Protein AF-A0A183D4T7-F1 (afdb_monomer_lite)

pLDDT: mean 76.82, std 24.03, range [26.62, 98.69]

Structure (mmCIF, N/CA/C/O backbone):
data_AF-A0A183D4T7-F1
#
_entry.id   AF-A0A183D4T7-F1
#
loop_
_atom_site.group_PDB
_atom_site.id
_atom_site.type_symbol
_atom_site.label_atom_id
_atom_site.label_alt_id
_atom_site.label_comp_id
_atom_site.label_asym_id
_atom_site.label_entity_id
_atom_site.label_seq_id
_atom_site.pdbx_PDB_ins_code
_atom_site.Cartn_x
_atom_site.Cartn_y
_atom_site.Cartn_z
_atom_site.occupancy
_atom_site.B_iso_or_equiv
_atom_site.auth_seq_id
_atom_site.auth_comp_id
_atom_site.auth_asym_id
_atom_site.auth_atom_id
_atom_site.pdbx_PDB_model_num
ATOM 1 N N . MET A 1 1 ? 12.154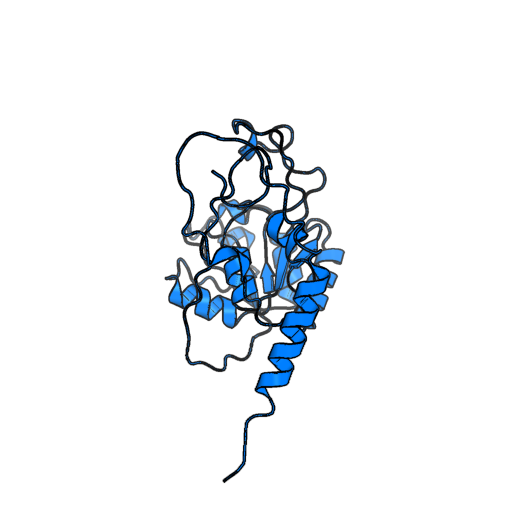 -21.450 -10.807 1.00 71.00 1 MET A N 1
ATOM 2 C CA . MET A 1 1 ? 10.955 -21.477 -9.944 1.00 71.00 1 MET A CA 1
ATOM 3 C C . MET A 1 1 ? 10.674 -20.063 -9.453 1.00 71.00 1 MET A C 1
ATOM 5 O O . MET A 1 1 ? 11.634 -19.389 -9.095 1.00 71.00 1 MET A O 1
ATOM 9 N N . THR A 1 2 ? 9.424 -19.590 -9.484 1.00 77.44 2 THR A N 1
ATOM 10 C CA . THR A 1 2 ? 9.046 -18.204 -9.117 1.00 77.44 2 THR A CA 1
ATOM 11 C C . THR A 1 2 ? 8.110 -18.144 -7.908 1.00 77.44 2 THR A C 1
ATOM 13 O O . THR A 1 2 ? 7.360 -19.083 -7.638 1.00 77.44 2 THR A O 1
ATOM 16 N N . MET A 1 3 ? 8.146 -17.016 -7.187 1.00 77.75 3 MET A N 1
ATOM 17 C CA . MET A 1 3 ? 7.302 -16.756 -6.011 1.00 77.75 3 MET A CA 1
ATOM 18 C C . MET A 1 3 ? 5.850 -16.419 -6.374 1.00 77.75 3 MET A C 1
ATOM 20 O O . MET A 1 3 ? 4.948 -16.739 -5.610 1.00 77.75 3 MET A O 1
ATOM 24 N N . PHE A 1 4 ? 5.628 -15.798 -7.534 1.00 78.31 4 PHE A N 1
ATOM 25 C CA . PHE A 1 4 ? 4.313 -15.492 -8.100 1.00 78.31 4 PHE A CA 1
ATOM 26 C C . PHE A 1 4 ? 4.230 -16.029 -9.539 1.00 78.31 4 PHE A C 1
ATOM 28 O O . PHE A 1 4 ? 5.274 -16.175 -10.193 1.00 78.31 4 PHE A O 1
ATOM 35 N N . PRO A 1 5 ? 3.024 -16.326 -10.058 1.00 80.00 5 PRO A N 1
ATOM 36 C CA . PRO A 1 5 ? 2.839 -16.812 -11.423 1.00 80.00 5 PRO A CA 1
ATOM 37 C C . PRO A 1 5 ? 2.886 -15.635 -12.412 1.00 80.00 5 PRO A C 1
ATOM 39 O O . PRO A 1 5 ? 1.879 -15.253 -12.996 1.00 80.00 5 PRO A O 1
ATOM 42 N N . HIS A 1 6 ? 4.051 -14.994 -12.530 1.00 77.06 6 HIS A N 1
ATOM 43 C CA . HIS A 1 6 ? 4.249 -13.774 -13.328 1.00 77.06 6 HIS A CA 1
ATOM 44 C C . HIS A 1 6 ? 5.102 -13.985 -14.591 1.00 77.06 6 HIS A C 1
ATOM 46 O O . HIS A 1 6 ? 5.376 -13.021 -15.303 1.00 77.06 6 HIS A O 1
ATOM 52 N N . THR A 1 7 ? 5.592 -15.204 -14.830 1.00 73.00 7 THR A N 1
ATOM 53 C CA . THR A 1 7 ? 6.413 -15.551 -15.997 1.00 73.00 7 THR A CA 1
ATOM 54 C C . THR A 1 7 ? 6.068 -16.966 -16.444 1.00 73.00 7 THR A C 1
ATOM 56 O O . THR A 1 7 ? 6.311 -17.904 -15.687 1.00 73.00 7 THR A O 1
ATOM 59 N N . ASP A 1 8 ? 5.562 -17.121 -17.665 1.00 74.38 8 ASP A N 1
ATOM 60 C CA . ASP A 1 8 ? 5.143 -18.425 -18.200 1.00 74.38 8 ASP A CA 1
ATOM 61 C C . ASP A 1 8 ? 6.333 -19.369 -18.455 1.00 74.38 8 ASP A C 1
ATOM 63 O O . ASP A 1 8 ? 6.211 -20.584 -18.318 1.00 74.38 8 ASP A O 1
ATOM 67 N N . ASP A 1 9 ? 7.520 -18.811 -18.721 1.00 73.44 9 ASP A N 1
ATOM 68 C CA . ASP A 1 9 ? 8.773 -19.561 -18.919 1.00 73.44 9 ASP A CA 1
ATOM 69 C C . ASP A 1 9 ? 9.312 -20.214 -17.630 1.00 73.44 9 ASP A C 1
ATOM 71 O O . ASP A 1 9 ? 10.335 -20.907 -17.636 1.00 73.44 9 ASP A O 1
ATOM 75 N N . ASN A 1 10 ? 8.683 -19.962 -16.479 1.00 76.62 10 ASN A N 1
ATOM 76 C CA . ASN A 1 10 ? 9.117 -20.496 -15.198 1.00 76.62 10 ASN A CA 1
ATOM 77 C C . ASN A 1 10 ? 7.996 -21.248 -14.480 1.00 76.62 10 ASN A C 1
ATOM 79 O O . ASN A 1 10 ? 6.864 -20.791 -14.387 1.00 76.62 10 ASN A O 1
ATOM 83 N N . THR A 1 11 ? 8.348 -22.368 -13.845 1.00 78.31 11 THR A N 1
ATOM 84 C CA . THR A 1 11 ? 7.434 -23.063 -12.933 1.00 78.31 11 THR A CA 1
ATOM 85 C C . THR A 1 11 ? 7.129 -22.192 -11.713 1.00 78.31 11 THR A C 1
ATOM 87 O O . THR A 1 11 ? 8.046 -21.763 -11.000 1.00 78.31 11 THR A O 1
ATOM 90 N N . PHE A 1 12 ? 5.843 -21.965 -11.456 1.00 81.31 12 PHE A N 1
ATOM 91 C CA . PHE A 1 12 ? 5.353 -21.316 -10.247 1.00 81.31 12 PHE A CA 1
ATOM 92 C C . PHE A 1 12 ? 5.526 -22.248 -9.040 1.00 81.31 12 PHE A C 1
ATOM 94 O O . PHE A 1 12 ? 4.991 -23.353 -9.031 1.00 81.31 12 PHE A O 1
ATOM 101 N N . LEU A 1 13 ? 6.296 -21.807 -8.041 1.00 80.00 13 LEU A N 1
ATOM 102 C CA . LEU A 1 13 ? 6.472 -22.537 -6.780 1.00 80.00 13 LEU A CA 1
ATOM 103 C C . LEU A 1 13 ? 5.452 -22.086 -5.731 1.00 80.00 13 LEU A C 1
ATOM 105 O O . LEU A 1 13 ? 4.880 -22.914 -5.031 1.00 80.00 13 LEU A O 1
ATOM 109 N N . GLY A 1 14 ? 5.218 -20.775 -5.641 1.00 76.81 14 GLY A N 1
ATOM 110 C CA . GLY A 1 14 ? 4.306 -20.192 -4.661 1.00 76.81 14 GLY A CA 1
ATOM 111 C C . GLY A 1 14 ? 4.827 -20.240 -3.224 1.00 76.81 14 GLY A C 1
ATOM 112 O O . GLY A 1 14 ? 6.006 -20.479 -2.962 1.00 76.81 14 GLY A O 1
ATOM 113 N N . PHE A 1 15 ? 3.932 -19.930 -2.292 1.00 79.38 15 PHE A N 1
ATOM 114 C CA . PHE A 1 15 ? 4.154 -19.946 -0.848 1.00 79.38 15 PHE A CA 1
ATOM 115 C C . PHE A 1 15 ? 2.800 -19.992 -0.139 1.00 79.38 15 PHE A C 1
ATOM 117 O O . PHE A 1 15 ? 1.786 -19.598 -0.711 1.00 79.38 15 PHE A O 1
ATOM 124 N N . VAL A 1 16 ? 2.777 -20.431 1.117 1.00 77.75 16 VAL A N 1
ATOM 125 C CA . VAL A 1 16 ? 1.557 -20.412 1.929 1.00 77.75 16 VAL A CA 1
ATOM 126 C C . VAL A 1 16 ? 1.414 -19.042 2.586 1.00 77.75 16 VAL A C 1
ATOM 128 O O . VAL A 1 16 ? 2.351 -18.547 3.209 1.00 77.75 16 VAL A O 1
ATOM 131 N N . VAL A 1 17 ? 0.232 -18.436 2.466 1.00 73.62 17 VAL A N 1
ATOM 132 C CA . VAL A 1 17 ? -0.120 -17.245 3.247 1.00 73.62 17 VAL A CA 1
ATOM 133 C C . VAL A 1 17 ? -0.528 -17.704 4.637 1.00 73.62 17 VAL A C 1
ATOM 135 O O . VAL A 1 17 ? -1.567 -18.340 4.818 1.00 73.62 17 VAL A O 1
ATOM 138 N N . GLU A 1 18 ? 0.315 -17.417 5.621 1.00 68.12 18 GLU A N 1
ATOM 139 C CA . GLU A 1 18 ? 0.092 -17.861 6.987 1.00 68.12 18 GLU A CA 1
ATOM 140 C C . GLU A 1 18 ? -1.043 -17.062 7.640 1.00 68.12 18 GLU A C 1
ATOM 142 O O . GLU A 1 18 ? -1.001 -15.837 7.741 1.00 68.12 18 GLU A O 1
ATOM 147 N N . MET A 1 19 ? -2.059 -17.761 8.144 1.00 65.44 19 MET A N 1
ATOM 148 C CA . MET A 1 19 ? -3.125 -17.165 8.945 1.00 65.44 19 MET A CA 1
ATOM 149 C C . MET A 1 19 ? -3.057 -17.727 10.359 1.00 65.44 19 MET A C 1
ATOM 151 O O . MET A 1 19 ? -3.355 -18.890 10.599 1.00 65.44 19 MET A O 1
ATOM 155 N N . HIS A 1 20 ? -2.676 -16.886 11.317 1.00 64.56 20 HIS A N 1
ATOM 156 C CA . HIS A 1 20 ? -2.668 -17.281 12.723 1.00 64.56 20 HIS A CA 1
ATOM 157 C C . HIS A 1 20 ? -4.094 -17.172 13.268 1.00 64.56 20 HIS A C 1
ATOM 159 O O . HIS A 1 20 ? -4.624 -16.063 13.217 1.00 64.56 20 HIS A O 1
ATOM 165 N N . PRO A 1 21 ? -4.738 -18.217 13.805 1.00 56.88 21 PRO A N 1
ATOM 166 C CA . PRO A 1 21 ? -6.036 -18.065 14.453 1.00 56.88 21 PRO A CA 1
ATOM 167 C C . PRO A 1 21 ? -5.883 -17.162 15.684 1.00 56.88 21 PRO A C 1
ATOM 169 O O . PRO A 1 21 ? -4.996 -17.357 16.510 1.00 56.88 21 PRO A O 1
ATOM 172 N N . VAL A 1 22 ? -6.717 -16.131 15.790 1.00 53.97 22 VAL A N 1
ATOM 173 C CA . VAL A 1 22 ? -6.825 -15.313 17.003 1.00 53.97 22 VAL A CA 1
ATOM 174 C C . VAL A 1 22 ? -8.293 -15.345 17.394 1.00 53.97 22 VAL A C 1
ATOM 176 O O . VAL A 1 22 ? -9.139 -14.956 16.593 1.00 53.97 22 VAL A O 1
ATOM 179 N N . ASN A 1 23 ? -8.581 -15.829 18.604 1.00 51.97 23 ASN A N 1
ATOM 180 C CA . ASN A 1 23 ? -9.925 -16.034 19.170 1.00 51.97 23 ASN A CA 1
ATOM 181 C C . ASN A 1 23 ? -10.678 -14.727 19.489 1.00 51.97 23 ASN A C 1
ATOM 183 O O . ASN A 1 23 ? -11.476 -14.668 20.419 1.00 51.97 23 ASN A O 1
ATOM 187 N N . GLU A 1 24 ? -10.423 -13.652 18.752 1.00 54.91 24 GLU A N 1
ATOM 188 C CA . GLU A 1 24 ? -11.020 -12.353 19.020 1.00 54.91 24 GLU A CA 1
ATOM 189 C C . GLU A 1 24 ? -11.980 -11.986 17.891 1.00 54.91 24 GLU A C 1
ATOM 191 O O . GLU A 1 24 ? -11.607 -11.939 16.717 1.00 54.91 24 GLU A O 1
ATOM 196 N N . ASN A 1 25 ? -13.221 -11.669 18.259 1.00 55.62 25 ASN A N 1
ATOM 197 C CA . ASN A 1 25 ? -14.181 -11.027 17.371 1.00 55.62 25 ASN A CA 1
ATOM 198 C C . ASN A 1 25 ? -13.752 -9.554 17.208 1.00 55.62 25 ASN A C 1
ATOM 200 O O . ASN A 1 25 ? -14.250 -8.650 17.880 1.00 55.62 25 ASN A O 1
ATOM 204 N N . VAL A 1 26 ? -12.694 -9.326 16.424 1.00 66.38 26 VAL A N 1
ATOM 205 C CA . VAL A 1 26 ? -12.028 -8.023 16.334 1.00 66.38 26 VAL A CA 1
ATOM 206 C C . VAL A 1 26 ? -12.828 -7.090 15.432 1.00 66.38 26 VAL A C 1
ATOM 208 O O . VAL A 1 26 ? -12.855 -7.246 14.212 1.00 66.38 26 VAL A O 1
ATOM 211 N N . SER A 1 27 ? -13.420 -6.056 16.028 1.00 74.38 27 SER A N 1
ATOM 212 C CA . SER A 1 27 ? -13.903 -4.899 15.272 1.00 74.38 27 SER A CA 1
ATOM 213 C C . SER A 1 27 ? -12.723 -4.159 14.630 1.00 74.38 27 SER A C 1
ATOM 215 O O . SER A 1 27 ? -11.772 -3.767 15.318 1.00 74.38 27 SER A O 1
ATOM 217 N N . ARG A 1 28 ? -12.778 -3.971 13.305 1.00 84.62 28 ARG A N 1
ATOM 218 C CA . ARG A 1 28 ? -11.769 -3.216 12.549 1.00 84.62 28 ARG A CA 1
ATOM 219 C C . ARG A 1 28 ? -11.881 -1.728 12.861 1.00 84.62 28 ARG A C 1
ATOM 221 O O . ARG A 1 28 ? -12.951 -1.136 12.742 1.00 84.62 28 ARG A O 1
ATOM 228 N N . ARG A 1 29 ? -10.755 -1.113 13.207 1.00 88.94 29 ARG A N 1
ATOM 229 C CA . ARG A 1 29 ? -10.632 0.332 13.419 1.00 88.94 29 ARG A CA 1
ATOM 230 C C . ARG A 1 29 ? -10.386 1.030 12.086 1.00 88.94 29 ARG A C 1
ATOM 232 O O . ARG A 1 29 ? -9.782 0.451 11.184 1.00 88.94 29 ARG A O 1
ATOM 239 N N . ASN A 1 30 ? -10.789 2.296 11.985 1.00 93.88 30 ASN A N 1
ATOM 240 C CA . ASN A 1 30 ? -10.403 3.179 10.880 1.00 93.88 30 ASN A CA 1
ATOM 241 C C . ASN A 1 30 ? -8.919 3.568 11.026 1.00 93.88 30 ASN A C 1
ATOM 243 O O . ASN A 1 30 ? -8.568 4.694 11.369 1.00 93.88 30 ASN A O 1
ATOM 247 N N . ALA A 1 31 ? -8.053 2.581 10.827 1.00 96.56 31 ALA A N 1
ATOM 248 C CA . ALA A 1 31 ? -6.611 2.676 10.939 1.00 96.56 31 ALA A CA 1
ATOM 249 C C . ALA A 1 31 ? -5.961 2.105 9.677 1.00 96.56 31 ALA A C 1
ATOM 251 O O . ALA A 1 31 ? -6.493 1.176 9.053 1.00 96.56 31 ALA A O 1
ATOM 252 N N . THR A 1 32 ? -4.798 2.654 9.352 1.00 98.00 32 THR A N 1
ATOM 253 C CA . THR A 1 32 ? -3.958 2.270 8.223 1.00 98.00 32 THR A CA 1
ATOM 254 C C . THR A 1 32 ? -2.635 1.733 8.743 1.00 98.00 32 THR A C 1
ATOM 256 O O . THR A 1 32 ? -1.942 2.417 9.493 1.00 98.00 32 THR A O 1
ATOM 259 N N . LEU A 1 33 ? -2.260 0.524 8.332 1.00 98.06 33 LEU A N 1
ATOM 260 C CA . LEU A 1 33 ? -0.914 -0.009 8.527 1.00 98.06 33 LEU A CA 1
ATOM 261 C C . LEU A 1 33 ? -0.092 0.221 7.260 1.00 98.06 33 LEU A C 1
ATOM 263 O O . LEU A 1 33 ? -0.473 -0.221 6.178 1.00 98.06 33 LEU A O 1
ATOM 267 N N . VAL A 1 34 ? 1.047 0.890 7.395 1.00 97.75 34 VAL A N 1
ATOM 268 C CA . VAL A 1 34 ? 1.920 1.203 6.263 1.00 97.75 34 VAL A CA 1
ATOM 269 C C . VAL A 1 34 ? 2.893 0.061 5.985 1.00 97.75 34 VAL A C 1
ATOM 271 O O . VAL A 1 34 ? 3.552 -0.466 6.887 1.00 97.75 34 VAL A O 1
ATOM 274 N N . TYR A 1 35 ? 3.010 -0.301 4.711 1.00 97.19 35 TYR A N 1
ATOM 275 C CA . TYR A 1 35 ? 3.914 -1.326 4.226 1.00 97.19 35 TYR A CA 1
ATOM 276 C C . TYR A 1 35 ? 5.309 -0.755 3.951 1.00 97.19 35 TYR A C 1
ATOM 278 O O . TYR A 1 35 ? 5.632 -0.351 2.837 1.00 97.19 35 TYR A O 1
ATOM 286 N N . GLY A 1 36 ? 6.151 -0.766 4.983 1.00 92.38 36 GLY A N 1
ATOM 287 C CA . GLY A 1 36 ? 7.564 -0.406 4.883 1.00 92.38 36 GLY A CA 1
ATOM 288 C C . GLY A 1 36 ? 8.266 -0.641 6.216 1.00 92.38 36 GLY A C 1
ATOM 289 O O . GLY A 1 36 ? 7.987 0.055 7.188 1.00 92.38 36 GLY A O 1
ATOM 290 N N . LYS A 1 37 ? 9.150 -1.643 6.284 1.00 89.25 37 LYS A N 1
ATOM 291 C CA . LYS A 1 37 ? 9.813 -2.064 7.537 1.00 89.25 37 LYS A CA 1
ATOM 292 C C . LYS A 1 37 ? 11.135 -1.341 7.813 1.00 89.25 37 LYS A C 1
ATOM 294 O O . LYS A 1 37 ? 11.669 -1.484 8.911 1.00 89.25 37 LYS A O 1
ATOM 299 N N . ALA A 1 38 ? 11.648 -0.602 6.831 1.00 88.81 38 ALA A N 1
ATOM 300 C CA . ALA A 1 38 ? 12.903 0.130 6.922 1.00 88.81 38 ALA A CA 1
ATOM 301 C C . ALA A 1 38 ? 12.704 1.614 6.580 1.00 88.81 38 ALA A C 1
ATOM 303 O O . ALA A 1 38 ? 11.900 1.932 5.701 1.00 88.81 38 ALA A O 1
ATOM 304 N N . ALA A 1 39 ? 13.450 2.505 7.226 1.00 86.50 39 ALA A N 1
ATOM 305 C CA . ALA A 1 39 ? 13.314 3.956 7.126 1.00 86.50 39 ALA A CA 1
ATOM 306 C C . ALA A 1 39 ? 13.450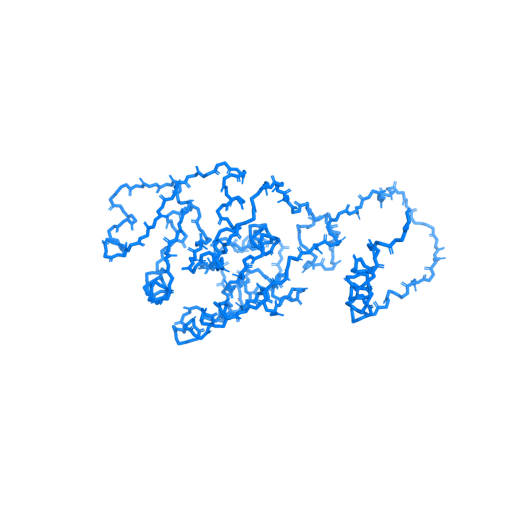 4.455 5.682 1.00 86.50 39 ALA A C 1
ATOM 308 O O . ALA A 1 39 ? 12.658 5.281 5.234 1.00 86.50 39 ALA A O 1
ATOM 309 N N . TYR A 1 40 ? 14.382 3.893 4.906 1.00 87.50 40 TYR A N 1
ATOM 310 C CA . TYR A 1 40 ? 14.574 4.287 3.506 1.00 87.50 40 TYR A CA 1
ATOM 311 C C . TYR A 1 40 ? 13.336 4.039 2.625 1.00 87.50 40 TYR A C 1
ATOM 313 O O . TYR A 1 40 ? 13.168 4.713 1.612 1.00 87.50 40 TYR A O 1
ATOM 321 N N . MET A 1 41 ? 12.462 3.092 2.995 1.00 91.62 41 MET A N 1
ATOM 322 C CA . MET A 1 41 ? 11.235 2.787 2.243 1.00 91.62 41 MET A CA 1
ATOM 323 C C . MET A 1 41 ? 10.191 3.904 2.355 1.00 91.62 41 MET A C 1
ATOM 325 O O . MET A 1 41 ? 9.268 3.956 1.550 1.00 91.62 41 MET A O 1
ATOM 329 N N . TRP A 1 42 ? 10.338 4.781 3.350 1.00 91.31 42 TRP A N 1
ATOM 330 C CA . TRP A 1 42 ? 9.462 5.921 3.617 1.00 91.31 42 TRP A CA 1
ATOM 331 C C . TRP A 1 42 ? 9.982 7.226 3.005 1.00 91.31 42 TRP A C 1
ATOM 333 O O . TRP A 1 42 ? 9.343 8.271 3.124 1.00 91.31 42 TRP A O 1
ATOM 343 N N . ASN A 1 43 ? 11.142 7.196 2.343 1.00 87.88 43 ASN A N 1
ATOM 344 C CA . ASN A 1 43 ? 11.708 8.394 1.743 1.00 87.88 43 ASN A CA 1
ATOM 345 C C . ASN A 1 43 ? 10.765 8.958 0.664 1.00 87.88 43 ASN A C 1
ATOM 347 O O . ASN A 1 43 ? 10.304 8.233 -0.216 1.00 87.88 43 ASN A O 1
ATOM 351 N N . GLY A 1 44 ? 10.460 10.254 0.751 1.00 88.94 44 GLY A N 1
ATOM 352 C CA . GLY A 1 44 ? 9.530 10.932 -0.153 1.00 88.94 44 GLY A CA 1
ATOM 353 C C . GLY A 1 44 ? 8.047 10.601 0.064 1.00 88.94 44 GLY A C 1
ATOM 354 O O . GLY A 1 44 ? 7.206 11.154 -0.640 1.00 88.94 44 GLY A O 1
ATOM 355 N N . SER A 1 45 ? 7.682 9.761 1.043 1.00 93.06 45 SER A N 1
ATOM 356 C CA . SER A 1 45 ? 6.278 9.387 1.276 1.00 93.06 45 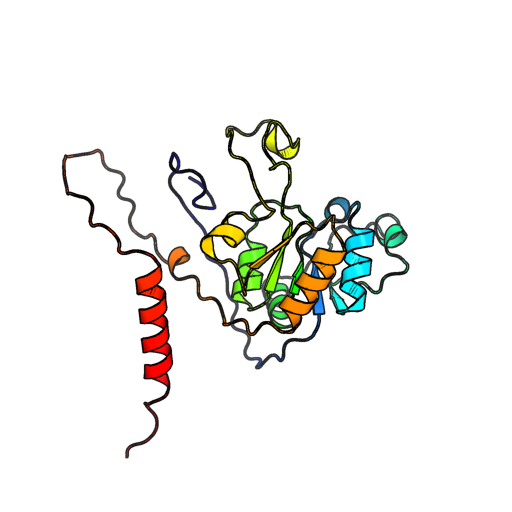SER A CA 1
ATOM 357 C C . SER A 1 45 ? 5.513 10.371 2.166 1.00 93.06 45 SER A C 1
ATOM 359 O O . SER A 1 45 ? 4.339 10.146 2.449 1.00 93.06 45 SER A O 1
ATOM 361 N N . ARG A 1 46 ? 6.140 11.462 2.623 1.00 92.50 46 ARG A N 1
ATOM 362 C CA . ARG A 1 46 ? 5.520 12.428 3.543 1.00 92.50 46 ARG A CA 1
ATOM 363 C C . ARG A 1 46 ? 4.162 12.964 3.061 1.00 92.50 46 ARG A C 1
ATOM 365 O O . ARG A 1 46 ? 3.211 12.823 3.829 1.00 92.50 46 ARG A O 1
ATOM 372 N N . PRO A 1 47 ? 4.012 13.480 1.823 1.00 94.75 47 PRO A N 1
ATOM 373 C CA . PRO A 1 47 ? 2.722 13.999 1.358 1.00 94.75 47 PRO A CA 1
ATOM 374 C C . PRO A 1 47 ? 1.634 12.919 1.317 1.00 94.75 47 PRO A C 1
ATOM 376 O O . PRO A 1 47 ? 0.480 13.176 1.646 1.00 94.75 47 PRO A O 1
ATOM 379 N N . LEU A 1 48 ? 2.013 11.686 0.966 1.00 96.56 48 LEU A N 1
ATOM 380 C CA . LEU A 1 48 ? 1.110 10.539 0.969 1.00 96.56 48 LEU A CA 1
ATOM 381 C C . LEU A 1 48 ? 0.599 10.246 2.387 1.00 96.56 48 LEU A C 1
ATOM 383 O O . LEU A 1 48 ? -0.607 10.125 2.592 1.00 96.56 48 LEU A O 1
ATOM 387 N N . ILE A 1 49 ? 1.498 10.154 3.371 1.00 96.06 49 ILE A N 1
ATOM 388 C CA . ILE A 1 49 ? 1.114 9.869 4.761 1.00 96.06 49 ILE A CA 1
ATOM 389 C C . ILE A 1 49 ? 0.271 11.007 5.345 1.00 96.06 49 ILE A C 1
ATOM 391 O O . ILE A 1 49 ? -0.729 10.727 6.002 1.00 96.06 49 ILE A O 1
ATOM 395 N N . GLU A 1 50 ? 0.622 12.266 5.066 1.00 95.00 50 GLU A N 1
ATOM 396 C CA . GLU A 1 50 ? -0.168 13.445 5.449 1.00 95.00 50 GLU A CA 1
ATOM 397 C C . GLU A 1 50 ? -1.601 13.362 4.912 1.00 95.00 50 GLU A C 1
ATOM 399 O O . GLU A 1 50 ? -2.555 13.570 5.662 1.00 95.00 50 GLU A O 1
ATOM 404 N N . THR A 1 51 ? -1.769 12.988 3.643 1.00 97.00 51 THR A N 1
ATOM 405 C CA . THR A 1 51 ? -3.085 12.803 3.022 1.00 97.00 51 THR A CA 1
ATOM 406 C C . THR A 1 51 ? -3.896 11.695 3.694 1.00 97.00 51 THR A C 1
ATOM 408 O O . THR A 1 51 ? -5.055 11.910 4.047 1.00 97.00 51 THR A O 1
ATOM 411 N N . VAL A 1 52 ? -3.301 10.523 3.929 1.00 97.38 52 VAL A N 1
ATOM 412 C CA . VAL A 1 52 ? -4.012 9.375 4.525 1.00 97.38 52 VAL A CA 1
ATOM 413 C C . VAL A 1 52 ? -4.347 9.612 6.005 1.00 97.38 52 VAL A C 1
ATOM 415 O O . VAL A 1 52 ? -5.392 9.166 6.493 1.00 97.38 52 VAL A O 1
ATOM 418 N N . GLN A 1 53 ? -3.499 10.354 6.722 1.00 95.56 53 GLN A N 1
ATOM 419 C CA . GLN A 1 53 ? -3.687 10.669 8.139 1.00 95.56 53 GLN A CA 1
ATOM 420 C C . GLN A 1 53 ? -4.923 11.541 8.406 1.00 95.56 53 GLN A C 1
ATOM 422 O O . GLN A 1 53 ? -5.478 11.481 9.501 1.00 95.56 53 GLN A O 1
ATOM 427 N N . LYS A 1 54 ? -5.420 12.284 7.406 1.00 95.88 54 LYS A N 1
ATOM 428 C CA . LYS A 1 54 ? -6.691 13.027 7.505 1.00 95.88 54 LYS A CA 1
ATOM 429 C C . LYS A 1 54 ? -7.895 12.113 7.772 1.00 95.88 54 LYS A C 1
ATOM 431 O O . LYS A 1 54 ? -8.887 12.566 8.335 1.00 95.88 54 LYS A O 1
ATOM 436 N N . PHE A 1 55 ? -7.819 10.844 7.362 1.00 96.88 55 PHE A N 1
ATOM 437 C CA . PHE A 1 55 ? -8.943 9.901 7.401 1.00 96.88 55 PHE A CA 1
ATOM 438 C C . PHE A 1 55 ? -8.765 8.773 8.419 1.00 96.88 55 PHE A C 1
ATOM 440 O O . PHE A 1 55 ? -9.752 8.173 8.848 1.00 96.88 55 PHE A O 1
ATOM 447 N N . THR A 1 56 ? -7.522 8.428 8.770 1.00 96.81 56 THR A N 1
ATOM 448 C CA . THR A 1 56 ? -7.222 7.234 9.573 1.00 96.81 56 THR A CA 1
ATOM 449 C C . THR A 1 56 ? -6.038 7.424 10.506 1.00 96.81 56 THR A C 1
ATOM 451 O O . THR A 1 56 ? -5.111 8.180 10.221 1.00 96.81 56 THR A O 1
ATOM 454 N N . GLU A 1 57 ? -6.027 6.666 11.604 1.00 96.50 57 GLU A N 1
ATOM 455 C CA . GLU A 1 57 ? -4.821 6.532 12.423 1.00 96.50 57 GLU A CA 1
ATOM 456 C C . GLU A 1 57 ? -3.729 5.789 11.640 1.00 96.50 57 GLU A C 1
ATOM 458 O O . GLU A 1 57 ? -3.989 4.724 11.076 1.00 96.50 57 GLU A O 1
ATOM 463 N N . ILE A 1 58 ? -2.498 6.307 11.643 1.00 96.69 58 ILE A N 1
ATOM 464 C CA . ILE A 1 58 ? -1.376 5.689 10.928 1.00 96.69 58 ILE A CA 1
ATOM 465 C C . ILE A 1 58 ? -0.563 4.808 11.876 1.00 96.69 58 ILE A C 1
ATOM 467 O O . ILE A 1 58 ? -0.087 5.253 12.921 1.00 96.69 58 ILE A O 1
ATOM 471 N N . HIS A 1 59 ? -0.384 3.552 11.485 1.00 96.19 59 HIS A N 1
ATOM 472 C CA . HIS A 1 59 ? 0.421 2.548 12.165 1.00 96.19 59 HIS A CA 1
ATOM 473 C C . HIS A 1 59 ? 1.612 2.145 11.290 1.00 96.19 59 HIS A C 1
ATOM 475 O O . HIS A 1 59 ? 1.498 2.049 10.067 1.00 96.19 59 HIS A O 1
ATOM 481 N N . ALA A 1 60 ? 2.746 1.863 11.926 1.00 94.88 60 ALA A N 1
ATOM 482 C CA . ALA A 1 60 ? 3.972 1.443 11.252 1.00 94.88 60 ALA A CA 1
ATOM 483 C C . ALA A 1 60 ? 4.691 0.330 12.027 1.00 94.88 60 ALA A C 1
ATOM 485 O O . ALA A 1 60 ? 4.477 0.166 13.227 1.00 94.88 60 ALA A O 1
ATOM 486 N N . THR A 1 61 ? 5.556 -0.424 11.350 1.00 94.00 61 THR A N 1
ATOM 487 C CA . THR A 1 61 ? 6.417 -1.457 11.959 1.00 94.00 61 THR A CA 1
ATOM 488 C C . THR A 1 61 ? 7.860 -1.285 11.482 1.00 94.00 61 THR A C 1
ATOM 490 O O . THR A 1 61 ? 8.436 -2.189 10.870 1.00 94.00 61 THR A O 1
ATOM 493 N N . VAL A 1 62 ? 8.407 -0.080 11.657 1.00 90.88 62 VAL A N 1
ATOM 494 C CA . VAL A 1 62 ? 9.756 0.286 11.190 1.00 90.88 62 VAL A CA 1
ATOM 495 C C . VAL A 1 62 ? 10.776 -0.138 12.240 1.00 90.88 62 VAL A C 1
ATOM 497 O O . VAL A 1 62 ? 10.634 0.228 13.409 1.00 90.88 62 VAL A O 1
ATOM 500 N N . GLY A 1 63 ? 11.779 -0.919 11.837 1.00 84.06 63 GLY A N 1
ATOM 501 C CA . GLY A 1 63 ? 12.766 -1.495 12.754 1.00 84.06 63 GLY A CA 1
ATOM 502 C C . GLY A 1 63 ? 14.027 -0.663 12.962 1.00 84.06 63 GLY A C 1
ATOM 503 O O . GLY A 1 63 ? 14.567 -0.622 14.064 1.00 84.06 63 GLY A O 1
ATOM 504 N N . ASP A 1 64 ? 14.490 0.021 11.924 1.00 74.81 64 ASP A N 1
ATOM 505 C CA . ASP A 1 64 ? 15.688 0.860 11.912 1.00 74.81 64 ASP A CA 1
ATOM 506 C C . ASP A 1 64 ? 15.345 2.293 12.330 1.00 74.81 64 ASP A C 1
ATOM 508 O O . ASP A 1 64 ? 15.404 3.254 11.565 1.00 74.81 64 ASP A O 1
ATOM 512 N N . THR A 1 65 ? 14.983 2.453 13.601 1.00 61.56 65 THR A N 1
ATOM 513 C CA . THR A 1 65 ? 14.710 3.775 14.149 1.00 61.56 65 THR A CA 1
ATOM 514 C C . THR A 1 65 ? 16.017 4.496 14.473 1.00 61.56 65 THR A C 1
ATOM 516 O O . THR A 1 65 ? 16.415 4.572 15.639 1.00 61.56 65 THR A O 1
ATOM 519 N N . CYS A 1 66 ? 16.705 5.060 13.479 1.00 57.41 66 CYS A N 1
ATOM 520 C CA . CYS A 1 66 ? 17.661 6.112 13.802 1.00 57.41 66 CYS A CA 1
ATOM 521 C C . CYS A 1 66 ? 16.843 7.288 14.361 1.00 57.41 66 CYS A C 1
ATOM 523 O O . CYS A 1 66 ? 16.111 7.952 13.632 1.00 57.41 66 CYS A O 1
ATOM 525 N N . LYS A 1 67 ? 16.875 7.481 15.688 1.00 48.16 67 LYS A N 1
ATOM 526 C CA . LYS A 1 67 ? 15.980 8.397 16.428 1.00 48.16 67 LYS A CA 1
ATOM 527 C C . LYS A 1 67 ? 15.899 9.821 15.847 1.00 48.16 67 LYS A C 1
ATOM 529 O O . LYS A 1 67 ? 14.914 10.492 16.110 1.00 48.16 67 LYS A O 1
ATOM 534 N N . ASN A 1 68 ? 16.877 10.234 15.033 1.00 49.12 68 ASN A N 1
ATOM 535 C CA . ASN A 1 68 ? 17.001 11.591 14.505 1.00 49.12 68 ASN A CA 1
ATOM 536 C C . ASN A 1 68 ? 16.937 11.729 12.969 1.00 49.12 68 ASN A C 1
ATOM 538 O O . ASN A 1 68 ? 17.051 12.856 12.507 1.00 49.12 68 ASN A O 1
ATOM 542 N N . CYS A 1 69 ? 16.798 10.660 12.169 1.00 54.66 69 CYS A N 1
ATOM 543 C CA . CYS A 1 69 ? 16.865 10.795 10.695 1.00 54.66 69 CYS A CA 1
ATOM 544 C C . CYS A 1 69 ? 15.589 10.449 9.924 1.00 54.66 69 CYS A C 1
ATOM 546 O O . CYS A 1 69 ? 15.437 10.924 8.809 1.00 54.66 69 CYS A O 1
ATOM 548 N N . TYR A 1 70 ? 14.667 9.660 10.483 1.00 56.84 70 TYR A N 1
ATOM 549 C CA . TYR A 1 70 ? 13.364 9.428 9.842 1.00 56.84 70 TYR A CA 1
ATOM 550 C C . TYR A 1 70 ? 12.249 10.217 10.527 1.00 56.84 70 TYR A C 1
ATOM 552 O O . TYR A 1 70 ? 11.344 10.693 9.859 1.00 56.84 70 TYR A O 1
ATOM 560 N N . LEU A 1 71 ? 12.313 10.399 11.850 1.00 54.81 71 LEU A N 1
ATOM 561 C CA . LEU A 1 71 ? 11.271 11.127 12.574 1.00 54.81 71 LEU A CA 1
ATOM 562 C C . LEU A 1 71 ? 11.246 12.608 12.209 1.00 54.81 71 LEU A C 1
ATOM 564 O O . LEU A 1 71 ? 10.155 13.131 12.064 1.00 54.81 71 LEU A O 1
ATOM 568 N N . SER A 1 72 ? 12.389 13.237 11.912 1.00 60.97 72 SER A N 1
ATOM 569 C CA . SER A 1 72 ? 12.447 14.663 11.550 1.00 60.97 72 SER A CA 1
ATOM 570 C C . SER A 1 72 ? 11.518 15.037 10.390 1.00 60.97 72 SER A C 1
ATOM 572 O O . SER A 1 72 ? 10.831 16.062 10.419 1.00 60.97 72 SER A O 1
ATOM 574 N N . ASP A 1 73 ? 11.428 14.166 9.384 1.00 66.12 73 ASP A N 1
ATOM 575 C CA . ASP A 1 73 ? 10.567 14.373 8.217 1.00 66.12 73 ASP A CA 1
ATOM 576 C C . ASP A 1 73 ? 9.087 14.100 8.516 1.00 66.12 73 ASP A C 1
ATOM 578 O O . ASP A 1 73 ? 8.215 14.487 7.740 1.00 66.12 73 ASP A O 1
ATOM 582 N N . PHE A 1 74 ? 8.786 13.492 9.659 1.00 77.06 74 PHE A N 1
ATOM 583 C CA . PHE A 1 74 ? 7.453 13.106 10.103 1.00 77.06 74 PHE A CA 1
ATOM 584 C C . PHE A 1 74 ? 7.086 13.664 11.490 1.00 77.06 74 PHE A C 1
ATOM 586 O O . PHE A 1 74 ? 6.049 13.287 12.020 1.00 77.06 74 PHE A O 1
ATOM 593 N N . ASP A 1 75 ? 7.859 14.598 12.060 1.00 69.88 75 ASP A N 1
ATOM 594 C CA . ASP A 1 75 ? 7.724 15.071 13.454 1.00 69.88 75 ASP A CA 1
ATOM 595 C C . ASP A 1 75 ? 6.354 15.698 13.757 1.00 69.88 75 ASP A C 1
ATOM 597 O O . ASP A 1 75 ? 5.909 15.749 14.902 1.00 69.88 75 ASP A O 1
ATOM 601 N N . LYS A 1 76 ? 5.665 16.182 12.719 1.00 75.25 76 LYS A N 1
ATOM 602 C CA . LYS A 1 76 ? 4.312 16.748 12.821 1.00 75.25 76 LYS A CA 1
ATOM 603 C C . LYS A 1 76 ? 3.206 15.702 12.652 1.00 75.25 76 LYS A C 1
ATOM 605 O O . LYS A 1 76 ? 2.042 16.025 12.870 1.00 75.25 76 LYS A O 1
ATOM 610 N N . LEU A 1 77 ? 3.546 14.480 12.240 1.00 80.00 77 LEU A N 1
ATOM 611 C CA . LEU A 1 77 ? 2.593 13.409 11.973 1.00 80.00 77 LEU A CA 1
ATOM 612 C C . LEU A 1 77 ? 2.506 12.454 13.157 1.00 80.00 77 LEU A C 1
ATOM 614 O O . LEU A 1 77 ? 3.493 11.938 13.672 1.00 80.00 77 LEU A O 1
ATOM 618 N N . LEU A 1 78 ? 1.274 12.133 13.531 1.00 86.75 78 LEU A N 1
ATOM 619 C CA . LEU A 1 78 ? 0.968 11.151 14.567 1.00 86.75 78 LEU A CA 1
ATOM 620 C C . LEU A 1 78 ? 1.048 9.717 14.014 1.00 86.75 78 LEU A C 1
ATOM 622 O O . LEU A 1 78 ? 0.028 9.085 13.730 1.00 86.75 78 LEU A O 1
ATOM 626 N N . ILE A 1 79 ? 2.269 9.207 13.831 1.00 91.00 79 ILE A N 1
ATOM 627 C CA . ILE A 1 79 ? 2.523 7.825 13.394 1.00 91.00 79 ILE A CA 1
ATOM 628 C C . ILE A 1 79 ? 2.778 6.934 14.616 1.00 91.00 79 ILE A C 1
ATOM 630 O O . ILE A 1 79 ? 3.767 7.091 15.332 1.00 91.00 79 ILE A O 1
ATOM 634 N N . LYS A 1 80 ? 1.911 5.940 14.838 1.00 93.06 80 LYS A N 1
ATOM 635 C CA . LYS A 1 80 ? 2.085 4.922 15.886 1.00 93.06 80 LYS A CA 1
ATOM 636 C C . LYS A 1 80 ? 3.020 3.821 15.377 1.00 93.06 80 LYS A C 1
ATOM 638 O O . LYS A 1 80 ? 2.564 2.851 14.766 1.00 93.06 80 LYS A O 1
ATOM 643 N N . ASN A 1 81 ? 4.325 3.969 15.607 1.00 92.38 81 ASN A N 1
ATOM 644 C CA . ASN A 1 81 ? 5.303 2.933 15.264 1.00 92.38 81 ASN A CA 1
ATOM 645 C C . ASN A 1 81 ? 5.352 1.834 16.342 1.00 92.38 81 ASN A C 1
ATOM 647 O O . ASN A 1 81 ? 5.582 2.115 17.514 1.00 92.38 81 ASN A O 1
ATOM 651 N N . HIS A 1 82 ? 5.166 0.581 15.929 1.00 92.19 82 HIS A N 1
ATOM 652 C CA . HIS A 1 82 ? 5.183 -0.610 16.789 1.00 92.19 82 HIS A CA 1
ATOM 653 C C . HIS A 1 82 ? 6.546 -1.315 16.806 1.00 92.19 82 HIS A C 1
ATOM 655 O O . HIS A 1 82 ? 6.703 -2.317 17.499 1.00 92.19 82 HIS A O 1
ATOM 661 N N . GLY A 1 83 ? 7.524 -0.820 16.040 1.00 90.19 83 GLY A N 1
ATOM 662 C CA . GLY A 1 83 ? 8.811 -1.488 15.860 1.00 90.19 83 GLY A CA 1
ATOM 663 C C . GLY A 1 83 ? 8.685 -2.802 15.083 1.00 90.19 83 GLY A C 1
ATOM 664 O O . GLY A 1 83 ? 7.689 -3.056 14.400 1.00 90.19 83 GLY A O 1
ATOM 665 N N . ILE A 1 84 ? 9.705 -3.655 15.181 1.00 89.56 84 ILE A N 1
ATOM 666 C CA . ILE A 1 84 ? 9.649 -5.006 14.611 1.00 89.56 84 ILE A CA 1
ATOM 667 C C . ILE A 1 84 ? 8.729 -5.860 15.483 1.00 89.56 84 ILE A C 1
ATOM 669 O O . ILE A 1 84 ? 9.023 -6.122 16.648 1.00 89.56 84 ILE A O 1
ATOM 673 N N . LEU A 1 85 ? 7.620 -6.314 14.902 1.00 90.56 85 LEU A N 1
ATOM 674 C CA . LEU A 1 85 ? 6.664 -7.188 15.571 1.00 90.56 85 LEU A CA 1
ATOM 675 C C . LEU A 1 85 ? 6.903 -8.664 15.217 1.00 90.56 85 LEU A C 1
ATOM 677 O O . LEU A 1 85 ? 7.158 -8.972 14.050 1.00 90.56 85 LEU A O 1
ATOM 681 N N . PRO A 1 86 ? 6.727 -9.593 16.177 1.00 91.06 86 PRO A N 1
ATOM 682 C CA . PRO A 1 86 ? 6.571 -11.014 15.877 1.00 91.06 86 PRO A CA 1
ATOM 683 C C . PRO A 1 86 ? 5.361 -11.267 14.965 1.00 91.06 86 PRO A C 1
ATOM 685 O O . PRO A 1 86 ? 4.356 -10.556 15.068 1.00 91.06 86 PRO A O 1
ATOM 688 N N . THR A 1 87 ? 5.405 -12.317 14.139 1.00 87.44 87 THR A N 1
ATOM 689 C CA . THR A 1 87 ? 4.370 -12.637 13.133 1.00 87.44 87 THR A CA 1
ATOM 690 C C . THR A 1 87 ? 2.951 -12.652 13.708 1.00 87.44 87 THR A C 1
ATOM 692 O O . THR A 1 87 ? 2.067 -11.966 13.199 1.00 87.44 87 THR A O 1
ATOM 695 N N . ALA A 1 88 ? 2.730 -13.320 14.846 1.00 87.44 88 ALA A N 1
ATOM 696 C CA . ALA A 1 88 ? 1.415 -13.363 15.492 1.00 87.44 88 ALA A CA 1
ATOM 697 C C . ALA A 1 88 ? 0.877 -11.966 15.875 1.00 87.44 88 ALA A C 1
ATOM 699 O O . ALA A 1 88 ? -0.316 -11.682 15.727 1.00 87.44 88 ALA A O 1
ATOM 700 N N . ARG A 1 89 ? 1.754 -11.061 16.336 1.00 90.56 89 ARG A N 1
ATOM 701 C CA . ARG A 1 89 ? 1.392 -9.672 16.671 1.00 90.56 89 ARG A CA 1
ATOM 702 C C . ARG A 1 89 ? 1.152 -8.838 15.418 1.00 90.56 89 ARG A C 1
ATOM 704 O O . ARG A 1 89 ? 0.216 -8.042 15.413 1.00 90.56 89 ARG A O 1
ATOM 711 N N . LEU A 1 90 ? 1.927 -9.060 14.355 1.00 91.69 90 LEU A N 1
ATOM 712 C CA . LEU A 1 90 ? 1.699 -8.433 13.054 1.00 91.69 90 LEU A CA 1
ATOM 713 C C . LEU A 1 90 ? 0.326 -8.819 12.487 1.00 91.69 90 LEU A C 1
ATOM 715 O O . LEU A 1 90 ? -0.435 -7.939 12.102 1.00 91.69 90 LEU A O 1
ATOM 719 N N . HIS A 1 91 ? -0.043 -10.101 12.521 1.00 90.25 91 HIS A N 1
ATOM 720 C CA . HIS A 1 91 ? -1.352 -10.562 12.039 1.00 90.25 91 HIS A CA 1
ATOM 721 C C . HIS A 1 91 ? -2.504 -10.076 12.931 1.00 90.25 91 HIS A C 1
ATOM 723 O O . HIS A 1 91 ? -3.605 -9.803 12.453 1.00 90.25 91 HIS A O 1
ATOM 729 N N . SER A 1 92 ? -2.276 -9.937 14.243 1.00 90.44 92 SER A N 1
ATOM 730 C CA . SER A 1 92 ? -3.237 -9.279 15.141 1.00 90.44 92 SER A CA 1
ATOM 731 C C . SER A 1 92 ? -3.444 -7.807 14.758 1.00 90.44 92 SER A C 1
ATOM 733 O O . SER A 1 92 ? -4.581 -7.340 14.708 1.00 90.44 92 SER A O 1
ATOM 735 N N . LEU A 1 93 ? -2.368 -7.091 14.417 1.00 93.44 93 LEU A N 1
ATOM 736 C CA . LEU A 1 93 ? -2.439 -5.709 13.946 1.00 93.44 93 LEU A CA 1
ATOM 737 C C . LEU A 1 93 ? -3.137 -5.602 12.580 1.00 93.44 93 LEU A C 1
ATOM 739 O O . LEU A 1 93 ? -4.049 -4.791 12.442 1.00 93.44 93 LEU A O 1
ATOM 743 N N . MET A 1 94 ? -2.783 -6.450 11.609 1.00 93.38 94 MET A N 1
ATOM 744 C CA . MET A 1 94 ? -3.407 -6.488 10.275 1.00 93.38 94 MET A CA 1
ATOM 745 C C . MET A 1 94 ? -4.920 -6.736 10.338 1.00 93.38 94 MET A C 1
ATOM 747 O O . MET A 1 94 ? -5.672 -6.126 9.589 1.00 93.38 94 MET A O 1
ATOM 751 N N . ARG A 1 95 ? -5.392 -7.565 11.277 1.00 89.69 95 ARG A N 1
ATOM 752 C CA . ARG A 1 95 ? -6.833 -7.769 11.512 1.00 89.69 95 ARG A CA 1
ATOM 753 C C . ARG A 1 95 ? -7.552 -6.571 12.118 1.00 89.69 95 ARG A C 1
ATOM 755 O O . ARG A 1 95 ? -8.767 -6.477 11.991 1.00 89.69 95 ARG A O 1
ATOM 762 N N . ARG A 1 96 ? -6.834 -5.695 12.824 1.00 91.88 96 ARG A N 1
ATOM 763 C CA . ARG A 1 96 ? -7.401 -4.516 13.499 1.00 91.88 96 ARG A CA 1
ATOM 764 C C . ARG A 1 96 ? -7.473 -3.300 12.585 1.00 91.88 96 ARG A C 1
ATOM 766 O O . ARG A 1 96 ? -8.293 -2.423 12.846 1.00 91.88 96 ARG A O 1
ATOM 773 N N . VAL A 1 97 ? -6.633 -3.227 11.556 1.00 94.94 97 VAL A N 1
ATOM 774 C CA . VAL A 1 97 ? -6.629 -2.123 10.589 1.00 94.94 97 VAL A CA 1
ATOM 775 C C . VAL A 1 97 ? -7.619 -2.378 9.455 1.00 94.94 97 VAL A C 1
ATOM 777 O O . VAL A 1 97 ? -7.953 -3.520 9.141 1.00 94.94 97 VAL A O 1
ATOM 780 N N . LYS A 1 98 ? -8.098 -1.299 8.834 1.00 95.69 98 LYS A N 1
ATOM 781 C CA . LYS A 1 98 ? -8.911 -1.380 7.613 1.00 95.69 98 LYS A CA 1
ATOM 782 C C . LYS A 1 98 ? -8.058 -1.345 6.358 1.00 95.69 98 LYS A C 1
ATOM 784 O O . LYS A 1 98 ? -8.406 -2.000 5.382 1.00 95.69 98 LYS A O 1
ATOM 789 N N . ILE A 1 99 ? -6.971 -0.581 6.386 1.00 98.06 99 ILE A N 1
ATOM 790 C CA . ILE A 1 99 ? -6.151 -0.308 5.210 1.00 98.06 99 ILE A CA 1
ATOM 791 C C . ILE A 1 99 ? -4.738 -0.828 5.448 1.00 98.06 99 ILE A C 1
ATOM 793 O O . ILE A 1 99 ? -4.145 -0.604 6.505 1.00 98.06 99 ILE A O 1
ATOM 797 N N . PHE A 1 100 ? -4.194 -1.495 4.439 1.00 98.12 100 PHE A N 1
ATOM 798 C CA . PHE A 1 100 ? -2.773 -1.766 4.300 1.00 98.12 100 PHE A CA 1
ATOM 799 C C . PHE A 1 100 ? -2.243 -0.905 3.149 1.00 98.12 100 PHE A C 1
ATOM 801 O O . PHE A 1 100 ? -2.710 -1.031 2.020 1.00 98.12 100 PHE A O 1
ATOM 808 N N . LEU A 1 101 ? -1.325 0.020 3.429 1.00 98.62 101 LEU A N 1
ATOM 809 C CA . LEU A 1 101 ? -0.894 1.045 2.471 1.00 98.62 101 LEU A CA 1
ATOM 810 C C . LEU A 1 101 ? 0.487 0.724 1.902 1.00 98.62 101 LEU A C 1
ATOM 812 O O . LEU A 1 101 ? 1.471 0.722 2.640 1.00 98.62 101 LEU A O 1
ATOM 816 N N . GLY A 1 102 ? 0.577 0.500 0.594 1.00 98.31 102 GLY A N 1
ATOM 817 C CA . GLY A 1 102 ? 1.848 0.379 -0.110 1.00 98.31 102 GLY A CA 1
ATOM 818 C C . GLY A 1 102 ? 2.555 1.723 -0.312 1.00 98.31 102 GLY A C 1
ATOM 819 O O . GLY A 1 102 ? 1.913 2.728 -0.607 1.00 98.31 102 GLY A O 1
ATOM 820 N N . LEU A 1 103 ? 3.887 1.728 -0.201 1.00 97.12 103 LEU A N 1
ATOM 821 C CA . LEU A 1 103 ? 4.745 2.892 -0.487 1.00 97.12 103 LEU A CA 1
ATOM 822 C C . LEU A 1 103 ? 5.458 2.813 -1.851 1.00 97.12 103 LEU A C 1
ATOM 824 O O . LEU A 1 103 ? 6.213 3.703 -2.225 1.00 97.12 103 LEU A O 1
ATOM 828 N N . GLY A 1 104 ? 5.251 1.730 -2.605 1.00 95.88 104 GLY A N 1
ATOM 829 C CA . GLY A 1 104 ? 5.884 1.486 -3.905 1.00 95.88 104 GLY A CA 1
ATOM 830 C C . GLY A 1 104 ? 7.164 0.649 -3.823 1.00 95.88 104 GLY A C 1
ATOM 831 O O . GLY A 1 104 ? 7.724 0.287 -4.862 1.00 95.88 104 GLY A O 1
ATOM 832 N N . PHE A 1 105 ? 7.603 0.315 -2.607 1.00 94.62 105 PHE A N 1
ATOM 833 C CA . PHE A 1 105 ? 8.651 -0.653 -2.295 1.00 94.62 105 PHE A CA 1
ATOM 834 C C . PHE A 1 105 ? 8.406 -1.239 -0.885 1.00 94.62 105 PHE A C 1
ATOM 836 O O . PHE A 1 105 ? 7.924 -0.507 -0.021 1.00 94.62 105 PHE A O 1
ATOM 843 N N . PRO A 1 106 ? 8.708 -2.525 -0.616 1.00 94.69 106 PRO A N 1
ATOM 844 C CA . PRO A 1 106 ? 9.284 -3.531 -1.517 1.00 94.69 106 PRO A CA 1
ATOM 845 C C . PRO A 1 106 ? 8.294 -4.030 -2.578 1.00 94.69 106 PRO A C 1
ATOM 847 O O . PRO A 1 106 ? 7.079 -3.922 -2.416 1.00 94.69 106 PRO A O 1
ATOM 850 N N . LEU A 1 107 ? 8.839 -4.538 -3.685 1.00 93.88 107 LEU A N 1
ATOM 851 C CA . LEU A 1 107 ? 8.086 -5.038 -4.839 1.00 93.88 107 LEU A CA 1
ATOM 852 C C . LEU A 1 107 ? 7.770 -6.524 -4.660 1.00 93.88 107 LEU A C 1
ATOM 854 O O . LEU A 1 107 ? 8.655 -7.279 -4.265 1.00 93.88 107 LEU A O 1
ATOM 858 N N . GLU A 1 108 ? 6.531 -6.925 -4.957 1.00 90.94 108 GLU A N 1
ATOM 859 C CA . GLU A 1 108 ? 6.080 -8.329 -4.943 1.00 90.94 108 GLU A CA 1
ATOM 860 C C . GLU A 1 108 ? 6.432 -9.082 -3.652 1.00 90.94 108 GLU A C 1
ATOM 862 O O . GLU A 1 108 ? 6.926 -10.204 -3.667 1.00 90.94 108 GLU A O 1
ATOM 867 N N . GLY A 1 109 ? 6.191 -8.453 -2.503 1.00 90.62 109 GLY A N 1
ATOM 868 C CA . GLY A 1 109 ? 6.312 -9.137 -1.220 1.00 90.62 109 GLY A CA 1
ATOM 869 C C . GLY A 1 109 ? 5.062 -9.950 -0.850 1.00 90.62 109 GLY A C 1
ATOM 870 O O . GLY A 1 109 ? 3.996 -9.753 -1.440 1.00 90.62 109 GLY A O 1
ATOM 871 N N . PRO A 1 110 ? 5.162 -10.824 0.170 1.00 92.06 110 PRO A N 1
ATOM 872 C CA . PRO A 1 110 ? 4.041 -11.636 0.653 1.00 92.06 110 PRO A CA 1
ATOM 873 C C . PRO A 1 110 ? 3.071 -10.853 1.555 1.00 92.06 110 PRO A C 1
ATOM 875 O O . PRO A 1 110 ? 1.880 -11.151 1.584 1.00 92.06 110 PRO A O 1
ATOM 878 N N . ALA A 1 111 ? 3.552 -9.807 2.237 1.00 93.12 111 ALA A N 1
ATOM 879 C CA . ALA A 1 111 ? 2.788 -9.064 3.243 1.00 93.12 111 ALA A CA 1
ATOM 880 C C . ALA A 1 111 ? 1.449 -8.468 2.748 1.00 93.12 111 ALA A C 1
ATOM 882 O O . ALA A 1 111 ? 0.483 -8.503 3.509 1.00 93.12 111 ALA A O 1
ATOM 883 N N . PRO A 1 112 ? 1.322 -7.958 1.501 1.00 95.81 112 PRO A N 1
ATOM 884 C CA . PRO A 1 112 ? 0.019 -7.572 0.966 1.00 95.81 112 PRO A CA 1
ATOM 885 C C . PRO A 1 112 ? -1.004 -8.714 0.967 1.00 95.81 112 PRO A C 1
ATOM 887 O O . PRO A 1 112 ? -2.161 -8.480 1.298 1.00 95.81 112 PRO A O 1
ATOM 890 N N . LEU A 1 113 ? -0.595 -9.952 0.663 1.00 93.75 113 LEU A N 1
ATOM 891 C CA . LEU A 1 113 ? -1.506 -11.098 0.693 1.00 93.75 113 LEU A CA 1
ATOM 892 C C . LEU A 1 113 ? -1.912 -11.477 2.119 1.00 93.75 113 LEU A C 1
ATOM 894 O O . LEU A 1 113 ? -3.076 -11.784 2.348 1.00 93.75 113 LEU A O 1
ATOM 898 N N . GLU A 1 114 ? -0.987 -11.407 3.079 1.00 91.62 114 GLU A N 1
ATOM 899 C CA . GLU A 1 114 ? -1.277 -11.617 4.508 1.00 91.62 114 GLU A CA 1
ATOM 900 C C . GLU A 1 114 ? -2.283 -10.579 5.037 1.00 91.62 114 GLU A C 1
ATOM 902 O O . GLU A 1 114 ? -3.219 -10.914 5.771 1.00 91.62 114 GLU A O 1
ATOM 907 N N . ALA A 1 115 ? -2.136 -9.318 4.619 1.00 93.31 115 ALA A N 1
ATOM 908 C CA . ALA A 1 115 ? -3.047 -8.239 4.982 1.00 93.31 115 ALA A CA 1
ATOM 909 C C . ALA A 1 115 ? -4.443 -8.431 4.365 1.00 93.31 115 ALA A C 1
ATOM 911 O O . ALA A 1 115 ? -5.449 -8.301 5.068 1.00 93.31 115 ALA A O 1
ATOM 912 N N . ILE A 1 116 ? -4.510 -8.808 3.084 1.00 93.38 116 ILE A N 1
ATOM 913 C CA . ILE A 1 116 ? -5.766 -9.118 2.384 1.00 93.38 116 ILE A CA 1
ATOM 914 C C . ILE A 1 116 ? -6.459 -10.329 3.019 1.00 93.38 116 ILE A C 1
ATOM 916 O O . ILE A 1 116 ? -7.664 -10.288 3.270 1.00 93.38 116 ILE A O 1
ATOM 920 N N . ALA A 1 117 ? -5.710 -11.384 3.345 1.00 89.44 117 ALA A N 1
ATOM 921 C CA . ALA A 1 117 ? -6.231 -12.561 4.039 1.00 89.44 117 ALA A CA 1
ATOM 922 C C . ALA A 1 117 ? -6.747 -12.211 5.448 1.00 89.44 117 ALA A C 1
ATOM 924 O O . ALA A 1 117 ? -7.771 -12.725 5.892 1.00 89.44 117 ALA A O 1
ATOM 925 N N . SER A 1 118 ? -6.118 -11.241 6.118 1.00 88.38 118 SER A N 1
ATOM 926 C CA . SER A 1 118 ? -6.599 -10.654 7.381 1.00 88.38 118 SER A CA 1
ATOM 927 C C . SER A 1 118 ? -7.825 -9.731 7.206 1.00 88.38 118 SER A C 1
ATOM 929 O O . SER A 1 118 ? -8.419 -9.265 8.187 1.00 88.38 118 SER A O 1
ATOM 931 N N . GLY A 1 119 ? -8.239 -9.484 5.961 1.00 89.06 119 GLY A N 1
ATOM 932 C CA . GLY A 1 119 ? -9.389 -8.679 5.554 1.00 89.06 119 GLY A CA 1
ATOM 933 C C . GLY A 1 119 ? -9.160 -7.169 5.594 1.00 89.06 119 GLY A C 1
ATOM 934 O O . GLY A 1 119 ? -10.131 -6.422 5.715 1.00 89.06 119 GLY A O 1
ATOM 935 N N . ALA A 1 120 ? -7.906 -6.721 5.523 1.00 93.81 120 ALA A N 1
ATOM 936 C CA . ALA A 1 120 ? -7.582 -5.333 5.214 1.00 93.81 120 ALA A CA 1
ATOM 937 C C . ALA A 1 120 ? -7.660 -5.097 3.695 1.00 93.81 120 ALA A C 1
ATOM 939 O O . ALA A 1 120 ? -7.358 -5.988 2.901 1.00 93.81 120 ALA A O 1
ATOM 940 N N . VAL A 1 121 ? -8.035 -3.885 3.290 1.00 97.06 121 VAL A N 1
ATOM 941 C CA . VAL A 1 121 ? -7.940 -3.438 1.896 1.00 97.06 121 VAL A CA 1
ATOM 942 C C . VAL A 1 121 ? -6.507 -2.999 1.623 1.00 97.06 121 VAL A C 1
ATOM 944 O O . VAL A 1 121 ? -5.966 -2.159 2.345 1.00 97.06 121 VAL A O 1
ATOM 947 N N . PHE A 1 122 ? -5.888 -3.545 0.581 1.00 98.25 122 PHE A N 1
ATOM 948 C CA . PHE A 1 122 ? -4.556 -3.142 0.149 1.00 98.25 122 PHE A CA 1
ATOM 949 C C . PHE A 1 122 ? -4.644 -1.988 -0.856 1.00 98.25 122 PHE A C 1
ATOM 951 O O . PHE A 1 122 ? -5.160 -2.152 -1.961 1.00 98.25 122 PHE A O 1
ATOM 958 N N . ILE A 1 123 ? -4.108 -0.822 -0.492 1.00 98.62 123 ILE A N 1
ATOM 959 C CA . ILE A 1 123 ? -3.878 0.275 -1.437 1.00 98.62 123 ILE A CA 1
ATOM 960 C C . ILE A 1 123 ? -2.528 0.019 -2.108 1.00 98.62 123 ILE A C 1
ATOM 962 O O . ILE A 1 123 ? -1.479 0.112 -1.467 1.00 98.62 123 ILE A O 1
ATOM 966 N N . ASN A 1 124 ? -2.581 -0.343 -3.389 1.00 98.69 124 ASN A N 1
ATOM 967 C CA . ASN A 1 124 ? -1.456 -0.808 -4.191 1.00 98.69 124 ASN A CA 1
ATOM 968 C C . ASN A 1 124 ? -0.941 0.316 -5.110 1.00 98.69 124 ASN A C 1
ATOM 970 O O . ASN A 1 124 ? -1.643 0.719 -6.036 1.00 98.69 124 ASN A O 1
ATOM 974 N N . PRO A 1 125 ? 0.279 0.831 -4.910 1.00 98.44 125 PRO A N 1
ATOM 975 C CA . PRO A 1 125 ? 0.855 1.844 -5.786 1.00 98.44 125 PRO A CA 1
ATOM 976 C C . PRO A 1 125 ? 0.998 1.350 -7.224 1.00 98.44 125 PRO A C 1
ATOM 978 O O . PRO A 1 125 ? 1.648 0.335 -7.470 1.00 98.44 125 PRO A O 1
ATOM 981 N N . SER A 1 126 ? 0.417 2.079 -8.170 1.00 98.12 126 SER A N 1
ATOM 982 C CA . SER A 1 126 ? 0.620 1.875 -9.604 1.00 98.12 126 SER A CA 1
ATOM 983 C C . SER A 1 126 ? 1.910 2.549 -10.076 1.00 98.12 126 SER A C 1
ATOM 985 O O . SER A 1 126 ? 2.363 3.529 -9.483 1.00 98.12 126 SER A O 1
ATOM 987 N N . PHE A 1 127 ? 2.510 2.029 -11.143 1.00 97.38 127 PHE A N 1
ATOM 988 C CA . PHE A 1 127 ? 3.737 2.551 -11.734 1.00 97.38 127 PHE A CA 1
ATOM 989 C C . PHE A 1 127 ? 3.493 2.954 -13.184 1.00 97.38 127 PHE A C 1
ATOM 991 O O . PHE A 1 127 ? 3.192 2.119 -14.040 1.00 97.38 127 PHE A O 1
ATOM 998 N N . ARG A 1 128 ? 3.633 4.255 -13.457 1.00 94.06 128 ARG A N 1
ATOM 999 C CA . ARG A 1 128 ? 3.563 4.836 -14.800 1.00 94.06 128 ARG A CA 1
ATOM 1000 C C . ARG A 1 128 ? 4.746 5.801 -14.978 1.00 94.06 128 ARG A C 1
ATOM 1002 O O . ARG A 1 128 ? 4.728 6.866 -14.370 1.00 94.06 128 ARG A O 1
ATOM 1009 N N . PRO A 1 129 ? 5.774 5.449 -15.770 1.00 93.31 129 PRO A N 1
ATOM 1010 C CA . PRO A 1 129 ? 5.926 4.202 -16.526 1.00 93.31 129 PRO A CA 1
ATOM 1011 C C . PRO A 1 129 ? 6.103 2.970 -15.621 1.00 93.31 129 PRO A C 1
ATOM 1013 O O . PRO A 1 129 ? 6.467 3.088 -14.450 1.00 93.31 129 PRO A O 1
ATOM 1016 N N . ALA A 1 130 ? 5.856 1.782 -16.177 1.00 95.00 130 ALA A N 1
ATOM 1017 C CA . ALA A 1 130 ? 6.066 0.522 -15.470 1.00 95.00 130 ALA A CA 1
ATOM 1018 C C . ALA A 1 130 ? 7.545 0.352 -15.066 1.00 95.00 130 ALA A C 1
ATOM 1020 O O . ALA A 1 130 ? 8.463 0.790 -15.771 1.00 95.00 130 ALA A O 1
ATOM 1021 N N . LYS A 1 131 ? 7.789 -0.291 -13.919 1.00 94.88 131 LYS A N 1
ATOM 1022 C CA . LYS A 1 131 ? 9.148 -0.548 -13.417 1.00 94.88 131 LYS A CA 1
ATOM 1023 C C . LYS A 1 131 ? 9.714 -1.811 -14.056 1.00 94.88 131 LYS A C 1
ATOM 1025 O O . LYS A 1 131 ? 9.154 -2.889 -13.904 1.00 94.88 131 LYS A O 1
ATOM 1030 N N . SER A 1 132 ? 10.854 -1.696 -14.716 1.00 92.94 132 SER A N 1
ATOM 1031 C CA . SER A 1 132 ? 11.595 -2.806 -15.320 1.00 92.94 132 SER A CA 1
ATOM 1032 C C . SER A 1 132 ? 13.093 -2.545 -15.186 1.00 92.94 132 SER A C 1
ATOM 1034 O O . SER A 1 132 ? 13.498 -1.523 -14.628 1.00 92.94 132 SER A O 1
ATOM 1036 N N . ARG A 1 133 ? 13.954 -3.418 -15.723 1.00 92.06 133 ARG A N 1
ATOM 1037 C CA . ARG A 1 133 ? 15.409 -3.157 -15.703 1.00 92.06 133 ARG A CA 1
ATOM 1038 C C . ARG A 1 133 ? 15.817 -1.880 -16.430 1.00 92.06 133 ARG A C 1
ATOM 1040 O O . ARG A 1 133 ? 16.902 -1.372 -16.182 1.00 92.06 133 ARG A O 1
ATOM 1047 N N . LYS A 1 134 ? 14.984 -1.414 -17.367 1.00 90.06 134 LYS A N 1
ATOM 1048 C CA . LYS A 1 134 ? 15.245 -0.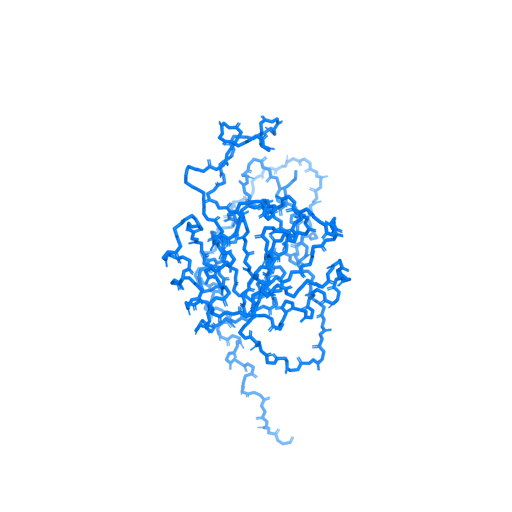211 -18.167 1.00 90.06 134 LYS A CA 1
ATOM 1049 C C . LYS A 1 134 ? 14.889 1.069 -17.412 1.00 90.06 134 LYS A C 1
ATOM 1051 O O . LYS A 1 134 ? 15.455 2.112 -17.703 1.00 90.06 134 LYS A O 1
ATOM 1056 N N . THR A 1 135 ? 13.940 0.989 -16.481 1.00 91.38 135 THR A N 1
ATOM 1057 C CA . THR A 1 135 ? 13.327 2.159 -15.833 1.00 91.38 135 THR A CA 1
ATOM 1058 C C . THR A 1 135 ? 13.572 2.217 -14.328 1.00 91.38 135 THR A C 1
ATOM 1060 O O . THR A 1 135 ? 13.268 3.233 -13.708 1.00 91.38 135 THR A O 1
ATOM 1063 N N . TYR A 1 136 ? 14.104 1.151 -13.717 1.00 91.12 136 TYR A N 1
ATOM 1064 C CA . TYR A 1 136 ? 14.287 1.079 -12.273 1.00 91.12 136 TYR A CA 1
ATOM 1065 C C . TYR A 1 136 ? 15.538 0.291 -11.860 1.00 91.12 136 TYR A C 1
ATOM 1067 O O . TYR A 1 136 ? 15.675 -0.901 -12.143 1.00 91.12 136 TYR A O 1
ATOM 1075 N N . ASP A 1 137 ? 16.422 0.952 -11.113 1.00 90.62 137 ASP A N 1
ATOM 1076 C CA . ASP A 1 137 ? 17.762 0.459 -10.762 1.00 90.62 137 ASP A CA 1
ATOM 1077 C C . ASP A 1 137 ? 17.764 -0.868 -10.004 1.00 90.62 137 ASP A C 1
ATOM 1079 O O . ASP A 1 137 ? 18.621 -1.715 -10.247 1.00 90.62 137 ASP A O 1
ATOM 1083 N N . PHE A 1 138 ? 16.759 -1.109 -9.157 1.00 87.88 138 PHE A N 1
ATOM 1084 C CA . PHE A 1 138 ? 16.605 -2.382 -8.442 1.00 87.88 138 PHE A CA 1
ATOM 1085 C C . PHE A 1 138 ? 16.518 -3.599 -9.382 1.00 87.88 138 PHE A C 1
ATOM 1087 O O . PHE A 1 138 ? 16.835 -4.726 -8.992 1.00 87.88 138 PHE A O 1
ATOM 1094 N N . PHE A 1 139 ? 16.065 -3.387 -10.620 1.00 89.25 139 PHE A N 1
ATOM 1095 C CA . PHE A 1 139 ? 15.926 -4.431 -11.624 1.00 89.25 139 PHE A CA 1
ATOM 1096 C C . PHE A 1 139 ? 17.109 -4.534 -12.586 1.00 89.25 139 PHE A C 1
ATOM 1098 O O . PHE A 1 139 ? 17.148 -5.510 -13.329 1.00 89.25 139 PHE A O 1
ATOM 1105 N N . ARG A 1 140 ? 18.071 -3.599 -12.571 1.00 88.75 140 ARG A N 1
ATOM 1106 C CA . ARG A 1 140 ? 19.115 -3.455 -13.605 1.00 88.75 140 ARG A CA 1
ATOM 1107 C C . ARG A 1 140 ? 19.810 -4.775 -13.965 1.00 88.75 140 ARG A C 1
ATOM 1109 O O . ARG A 1 140 ? 19.854 -5.135 -15.137 1.00 88.75 140 ARG A O 1
ATOM 1116 N N . GLU A 1 141 ? 20.224 -5.533 -12.952 1.00 90.06 141 GLU A N 1
ATOM 1117 C CA . GLU A 1 141 ? 20.973 -6.791 -13.107 1.00 90.06 141 GLU A CA 1
ATOM 1118 C C . GLU A 1 141 ? 20.099 -8.058 -13.104 1.00 90.06 141 GLU A C 1
ATOM 1120 O O . GLU A 1 141 ? 20.607 -9.176 -13.188 1.00 90.06 141 GLU A O 1
ATOM 1125 N N . LYS A 1 142 ? 18.769 -7.941 -12.973 1.00 87.25 142 LYS A N 1
ATOM 1126 C CA . LYS A 1 142 ? 17.912 -9.137 -12.906 1.00 87.25 142 LYS A CA 1
ATOM 1127 C C . LYS A 1 142 ? 17.799 -9.805 -14.284 1.00 87.25 142 LYS A C 1
ATOM 1129 O O . LYS A 1 142 ? 17.717 -9.115 -15.292 1.00 87.25 142 LYS A O 1
ATOM 1134 N N . PRO A 1 143 ? 17.725 -11.138 -14.399 1.00 87.81 143 PRO A N 1
ATOM 1135 C CA . PRO A 1 143 ? 17.643 -11.814 -15.698 1.00 87.81 143 PRO A CA 1
ATOM 1136 C C . PRO A 1 143 ? 16.201 -11.853 -16.251 1.00 87.81 143 PRO A C 1
ATOM 1138 O O . PRO A 1 143 ? 15.682 -12.913 -16.574 1.00 87.81 143 PRO A O 1
ATOM 1141 N N . THR A 1 144 ? 15.506 -10.713 -16.325 1.00 83.69 144 THR A N 1
ATOM 1142 C CA . THR A 1 144 ? 14.130 -10.635 -16.856 1.00 83.69 144 THR A CA 1
ATOM 1143 C C . THR A 1 144 ? 13.838 -9.274 -17.481 1.00 83.69 144 THR A C 1
ATOM 1145 O O . THR A 1 144 ? 14.286 -8.255 -16.972 1.00 83.69 144 THR A O 1
ATOM 1148 N N . LEU A 1 145 ? 13.068 -9.238 -18.571 1.00 88.00 145 LEU A N 1
ATOM 1149 C CA . LEU A 1 145 ? 12.570 -7.994 -19.177 1.00 88.00 145 LEU A CA 1
ATOM 1150 C C . LEU A 1 145 ? 11.162 -7.619 -18.699 1.00 88.00 145 LEU A C 1
ATOM 1152 O O . LEU A 1 145 ? 10.582 -6.669 -19.217 1.00 88.00 145 LEU A O 1
ATOM 1156 N N . ARG A 1 146 ? 10.616 -8.360 -17.727 1.00 90.44 146 ARG A N 1
ATOM 1157 C CA . ARG A 1 146 ? 9.271 -8.126 -17.207 1.00 90.44 146 ARG A CA 1
ATOM 1158 C C . ARG A 1 146 ? 9.141 -6.719 -16.634 1.00 90.44 146 ARG A C 1
ATOM 1160 O O . ARG A 1 146 ? 10.039 -6.217 -15.954 1.00 90.44 146 ARG A O 1
ATOM 1167 N N . GLU A 1 147 ? 7.987 -6.122 -16.888 1.00 92.69 147 GLU A N 1
ATOM 1168 C CA . GLU A 1 147 ? 7.610 -4.818 -16.366 1.00 92.69 147 GLU A CA 1
ATOM 1169 C C . GLU A 1 147 ? 6.568 -4.988 -15.258 1.00 92.69 147 GLU A C 1
ATOM 1171 O O . GLU A 1 147 ? 5.636 -5.784 -15.373 1.00 92.69 147 GLU A O 1
ATOM 1176 N N . LEU A 1 148 ? 6.741 -4.258 -14.161 1.00 94.88 148 LEU A N 1
ATOM 1177 C CA . LEU A 1 148 ? 5.794 -4.206 -13.058 1.00 94.88 148 LEU A CA 1
ATOM 1178 C C . LEU A 1 148 ? 4.937 -2.953 -13.212 1.00 94.88 148 LEU A C 1
ATOM 1180 O O . LEU A 1 148 ? 5.444 -1.831 -13.132 1.00 94.88 148 LEU A O 1
ATOM 1184 N N . THR A 1 149 ? 3.637 -3.158 -13.394 1.00 96.44 149 THR A N 1
ATOM 1185 C CA . THR A 1 149 ? 2.614 -2.105 -13.489 1.00 96.44 149 THR A CA 1
ATOM 1186 C C . THR A 1 149 ? 2.214 -1.535 -12.131 1.00 96.44 149 THR A C 1
ATOM 1188 O O . THR A 1 149 ? 1.644 -0.449 -12.065 1.00 96.44 149 THR A O 1
ATOM 1191 N N . SER A 1 150 ? 2.523 -2.237 -11.042 1.00 98.06 150 SER A N 1
ATOM 1192 C CA . SER A 1 150 ? 2.230 -1.823 -9.670 1.00 98.06 150 SER A CA 1
ATOM 1193 C C . SER A 1 150 ? 3.169 -2.486 -8.660 1.00 98.06 150 SER A C 1
ATOM 1195 O O . SER A 1 150 ? 3.995 -3.330 -9.022 1.00 98.06 150 SER A O 1
ATOM 1197 N N . GLN A 1 151 ? 3.076 -2.098 -7.383 1.00 98.00 151 GLN A N 1
ATOM 1198 C CA . GLN A 1 151 ? 3.903 -2.655 -6.308 1.00 98.00 151 GLN A CA 1
ATOM 1199 C C . GLN A 1 151 ? 3.698 -4.168 -6.148 1.00 98.00 151 GLN A C 1
ATOM 1201 O O . GLN A 1 151 ? 4.659 -4.887 -5.862 1.00 98.00 151 GLN A O 1
ATOM 1206 N N . ASN A 1 152 ? 2.473 -4.657 -6.348 1.00 97.56 152 ASN A N 1
ATOM 1207 C CA . ASN A 1 152 ? 2.163 -6.083 -6.392 1.00 97.56 152 ASN A CA 1
ATOM 1208 C C . ASN A 1 152 ? 1.217 -6.402 -7.574 1.00 97.56 152 ASN A C 1
ATOM 1210 O O . ASN A 1 152 ? -0.005 -6.394 -7.396 1.00 97.56 152 ASN A O 1
ATOM 1214 N N . PRO A 1 153 ? 1.760 -6.705 -8.773 1.00 96.38 153 PRO A N 1
ATOM 1215 C CA . PRO A 1 153 ? 0.954 -6.984 -9.967 1.00 96.38 153 PRO A CA 1
ATOM 1216 C C . PRO A 1 153 ? 0.073 -8.230 -9.840 1.00 96.38 153 PRO A C 1
ATOM 1218 O O . PRO A 1 153 ? -0.991 -8.302 -10.455 1.00 96.38 153 PRO A O 1
ATOM 1221 N N . TYR A 1 154 ? 0.478 -9.206 -9.018 1.00 93.38 154 TYR A N 1
ATOM 1222 C CA . TYR A 1 154 ? -0.362 -10.364 -8.720 1.00 93.38 154 TYR A CA 1
ATOM 1223 C C . TYR A 1 154 ? -1.636 -9.939 -7.980 1.00 93.38 154 TYR A C 1
ATOM 1225 O O . TYR A 1 154 ? -2.738 -10.298 -8.390 1.00 93.38 154 TYR A O 1
ATOM 1233 N N . ALA A 1 155 ? -1.495 -9.126 -6.929 1.00 94.69 155 ALA A N 1
ATOM 1234 C CA . ALA A 1 155 ? -2.629 -8.603 -6.174 1.00 94.69 155 ALA A CA 1
ATOM 1235 C C . ALA A 1 155 ? -3.520 -7.691 -7.041 1.00 94.69 155 ALA A C 1
ATOM 1237 O O . ALA A 1 155 ? -4.744 -7.757 -6.953 1.00 94.69 155 ALA A O 1
ATOM 1238 N N . GLU A 1 156 ? -2.918 -6.891 -7.924 1.00 95.69 156 GLU A N 1
ATOM 1239 C CA . GLU A 1 156 ? -3.640 -6.086 -8.916 1.00 95.69 156 GLU A CA 1
ATOM 1240 C C . GLU A 1 156 ? -4.496 -6.948 -9.856 1.00 95.69 156 GLU A C 1
ATOM 1242 O O . GLU A 1 156 ? -5.684 -6.681 -10.021 1.00 95.69 156 GLU A O 1
ATOM 1247 N N . THR A 1 157 ? -3.901 -7.981 -10.456 1.00 93.38 157 THR A N 1
ATOM 1248 C CA . THR A 1 157 ? -4.504 -8.721 -11.578 1.00 93.38 157 THR A CA 1
ATOM 1249 C C . THR A 1 157 ? -5.460 -9.819 -11.123 1.00 93.38 157 THR A C 1
ATOM 1251 O O . THR A 1 157 ? -6.513 -10.014 -11.727 1.00 93.38 157 THR A O 1
ATOM 1254 N N . PHE A 1 158 ? -5.102 -10.553 -10.067 1.00 91.12 158 PHE A N 1
ATOM 1255 C CA . PHE A 1 158 ? -5.813 -11.771 -9.661 1.00 91.12 158 PHE A CA 1
ATOM 1256 C C . PHE A 1 158 ? -6.721 -11.584 -8.443 1.00 91.12 158 PHE A C 1
ATOM 1258 O O . PHE A 1 158 ? -7.527 -12.468 -8.155 1.00 91.12 158 PHE A O 1
ATOM 1265 N N . ILE A 1 159 ? -6.609 -10.454 -7.736 1.00 93.38 159 ILE A N 1
ATOM 1266 C CA . ILE A 1 159 ? -7.469 -10.125 -6.591 1.00 93.38 159 ILE A CA 1
ATOM 1267 C C . ILE A 1 159 ? -8.341 -8.922 -6.940 1.00 93.38 159 ILE A C 1
ATOM 1269 O O . ILE A 1 159 ? -9.562 -9.045 -6.991 1.00 93.38 159 ILE A O 1
ATOM 1273 N N . GLY A 1 160 ? -7.717 -7.779 -7.232 1.00 94.31 160 GLY A N 1
ATOM 1274 C CA . GLY A 1 160 ? -8.419 -6.560 -7.622 1.00 94.31 160 GLY A CA 1
ATOM 1275 C C . GLY A 1 160 ? -9.392 -6.035 -6.559 1.00 94.31 160 GLY A C 1
ATOM 1276 O O . GLY A 1 160 ? -9.352 -6.405 -5.382 1.00 94.31 160 GLY A O 1
ATOM 1277 N N . ARG A 1 161 ? -10.274 -5.122 -6.974 1.00 94.69 161 ARG A N 1
ATOM 1278 C CA . ARG A 1 161 ? -11.274 -4.504 -6.091 1.00 94.69 161 ARG A CA 1
ATOM 1279 C C . ARG A 1 161 ? -12.332 -5.528 -5.638 1.00 94.69 161 ARG A C 1
ATOM 1281 O O . ARG A 1 161 ? -12.712 -6.386 -6.434 1.00 94.69 161 ARG A O 1
ATOM 1288 N N . PRO A 1 162 ? -12.874 -5.415 -4.407 1.00 95.00 162 PRO A N 1
ATOM 1289 C CA . PRO A 1 162 ? -12.646 -4.340 -3.430 1.00 95.00 162 PRO A CA 1
ATOM 1290 C C . PRO A 1 162 ? -11.427 -4.556 -2.515 1.00 95.00 162 PRO A C 1
ATOM 1292 O O . PRO A 1 162 ? -11.099 -3.683 -1.720 1.00 95.00 162 PRO A O 1
ATOM 1295 N N . HIS A 1 163 ? -10.764 -5.711 -2.587 1.00 95.38 163 HIS A N 1
ATOM 1296 C CA . HIS A 1 163 ? -9.656 -6.072 -1.694 1.00 95.38 163 HIS A CA 1
ATOM 1297 C C . HIS A 1 163 ? -8.356 -5.334 -2.017 1.00 95.38 163 HIS A C 1
ATOM 1299 O O . HIS A 1 163 ? -7.550 -5.092 -1.121 1.00 95.38 163 HIS A O 1
ATOM 1305 N N . VAL A 1 164 ? -8.157 -4.982 -3.286 1.00 97.94 164 VAL A N 1
ATOM 1306 C CA . VAL A 1 164 ? -6.982 -4.275 -3.792 1.00 97.94 164 VAL A CA 1
ATOM 1307 C C . VAL A 1 164 ? -7.425 -3.067 -4.603 1.00 97.94 164 VAL A C 1
ATOM 1309 O O . VAL A 1 164 ? -8.108 -3.199 -5.620 1.00 97.94 164 VAL A O 1
ATOM 1312 N N . ILE A 1 165 ? -7.000 -1.883 -4.172 1.00 98.38 165 ILE A N 1
ATOM 1313 C CA . ILE A 1 165 ? -7.216 -0.628 -4.889 1.00 98.38 165 ILE A CA 1
ATOM 1314 C C . ILE A 1 165 ? -5.869 -0.181 -5.442 1.00 98.38 165 ILE A C 1
ATOM 1316 O O . ILE A 1 165 ? -5.024 0.337 -4.712 1.00 98.38 165 ILE A O 1
ATOM 1320 N N . THR A 1 166 ? -5.658 -0.414 -6.737 1.00 98.56 166 THR A N 1
ATOM 1321 C CA . THR A 1 166 ? -4.448 0.036 -7.428 1.00 98.56 166 THR A CA 1
ATOM 1322 C C . THR A 1 166 ? -4.590 1.500 -7.841 1.00 98.56 166 THR A C 1
ATOM 1324 O O . THR A 1 166 ? -5.533 1.845 -8.555 1.00 98.56 166 THR A O 1
ATOM 1327 N N . VAL A 1 167 ? -3.677 2.363 -7.390 1.00 98.00 167 VAL A N 1
ATOM 1328 C CA . VAL A 1 167 ? -3.772 3.822 -7.567 1.00 98.00 167 VAL A CA 1
ATOM 1329 C C . VAL A 1 167 ? -2.403 4.469 -7.758 1.00 98.00 167 VAL A C 1
ATOM 1331 O O . VAL A 1 167 ? -1.396 3.992 -7.238 1.00 98.00 167 VAL A O 1
ATOM 1334 N N . ASP A 1 168 ? -2.339 5.558 -8.522 1.00 97.81 168 ASP A N 1
ATOM 1335 C CA . ASP A 1 168 ? -1.149 6.408 -8.580 1.00 97.81 168 ASP A CA 1
ATOM 1336 C C . ASP A 1 168 ? -1.031 7.235 -7.294 1.00 97.81 168 ASP A C 1
ATOM 1338 O O . ASP A 1 168 ? -1.766 8.198 -7.086 1.00 97.81 168 ASP A O 1
ATOM 1342 N N . ILE A 1 169 ? -0.092 6.847 -6.431 1.00 96.81 169 ILE A N 1
ATOM 1343 C CA . ILE A 1 169 ? 0.132 7.499 -5.136 1.00 96.81 169 ILE A CA 1
ATOM 1344 C C . ILE A 1 169 ? 0.793 8.879 -5.244 1.00 96.81 169 ILE A C 1
ATOM 1346 O O . ILE A 1 169 ? 0.830 9.599 -4.247 1.00 96.81 169 ILE A O 1
ATOM 1350 N N . ALA A 1 170 ? 1.302 9.269 -6.420 1.00 95.62 170 ALA A N 1
ATOM 1351 C CA . ALA A 1 170 ? 1.759 10.638 -6.657 1.00 95.62 170 ALA A CA 1
ATOM 1352 C C . ALA A 1 170 ? 0.577 11.608 -6.832 1.00 95.62 170 ALA A C 1
ATOM 1354 O O . ALA A 1 170 ? 0.700 12.798 -6.542 1.00 95.62 170 ALA A O 1
ATOM 1355 N N . ASN A 1 171 ? -0.585 11.104 -7.260 1.00 97.62 171 ASN A N 1
ATOM 1356 C CA . ASN A 1 171 ? -1.810 11.882 -7.356 1.00 97.62 171 ASN A CA 1
ATOM 1357 C C . ASN A 1 171 ? -2.608 11.781 -6.049 1.00 97.62 171 ASN A C 1
ATOM 1359 O O . ASN A 1 171 ? -3.399 10.860 -5.842 1.00 97.62 171 ASN A O 1
ATOM 1363 N N . LEU A 1 172 ? -2.421 12.768 -5.170 1.00 97.69 172 LEU A N 1
ATOM 1364 C CA . LEU A 1 172 ? -3.034 12.771 -3.841 1.00 97.69 172 LEU A CA 1
ATOM 1365 C C . LEU A 1 172 ? -4.571 12.780 -3.875 1.00 97.69 172 LEU A C 1
ATOM 1367 O O . LEU A 1 172 ? -5.173 12.219 -2.969 1.00 97.69 172 LEU A O 1
ATOM 1371 N N . SER A 1 173 ? -5.208 13.328 -4.916 1.00 98.12 173 SER A N 1
ATOM 1372 C CA . SER A 1 173 ? -6.675 13.276 -5.055 1.00 98.12 173 SER A CA 1
ATOM 1373 C C . SER A 1 173 ? -7.163 11.835 -5.198 1.00 98.12 173 SER A C 1
ATOM 1375 O O . SER A 1 173 ? -8.084 11.412 -4.503 1.00 98.12 173 SER A O 1
ATOM 1377 N N . LEU A 1 174 ? -6.489 11.045 -6.041 1.00 97.94 174 LEU A N 1
ATOM 1378 C CA . LEU A 1 174 ? -6.825 9.633 -6.219 1.00 97.94 174 LEU A CA 1
ATOM 1379 C C . LEU A 1 174 ? -6.550 8.820 -4.949 1.00 97.94 174 LEU A C 1
ATOM 1381 O O . LEU A 1 174 ? -7.254 7.851 -4.673 1.00 97.94 174 LEU A O 1
ATOM 1385 N N . VAL A 1 175 ? -5.547 9.212 -4.158 1.00 98.25 175 VAL A N 1
ATOM 1386 C CA . VAL A 1 175 ? -5.296 8.608 -2.843 1.00 98.25 175 VAL A CA 1
ATOM 1387 C C . VAL A 1 175 ? -6.461 8.876 -1.891 1.00 98.25 175 VAL A C 1
ATOM 1389 O O . VAL A 1 175 ? -6.908 7.944 -1.226 1.00 98.25 175 VAL A O 1
ATOM 1392 N N . GLU A 1 176 ? -6.960 10.112 -1.812 1.00 98.31 176 GLU A N 1
ATOM 1393 C CA . GLU A 1 176 ? -8.101 10.450 -0.949 1.00 98.31 176 GLU A CA 1
ATOM 1394 C C . GLU A 1 176 ? -9.340 9.627 -1.324 1.00 98.31 176 GLU A C 1
ATOM 1396 O O . GLU A 1 176 ? -9.959 9.013 -0.451 1.00 98.31 176 GLU A O 1
ATOM 1401 N N . GLU A 1 177 ? -9.640 9.526 -2.620 1.00 98.19 177 GLU A N 1
ATOM 1402 C CA . GLU A 1 177 ? -10.724 8.685 -3.140 1.00 98.19 177 GLU A CA 1
ATOM 1403 C C . GLU A 1 177 ? -10.524 7.205 -2.782 1.00 98.19 177 GLU A C 1
ATOM 1405 O O . GLU A 1 177 ? -11.438 6.564 -2.260 1.00 98.19 177 GLU A O 1
ATOM 1410 N N . ALA A 1 178 ? -9.316 6.667 -2.982 1.00 98.19 178 ALA A N 1
ATOM 1411 C CA . ALA A 1 178 ? -8.989 5.278 -2.664 1.00 98.19 178 ALA A CA 1
ATOM 1412 C C . ALA A 1 178 ? -9.119 4.969 -1.164 1.00 98.19 178 ALA A C 1
ATOM 1414 O O . ALA A 1 178 ? -9.607 3.902 -0.788 1.00 98.19 178 ALA A O 1
ATOM 1415 N N . VAL A 1 179 ? -8.708 5.894 -0.292 1.00 98.12 179 VAL A N 1
ATOM 1416 C CA . VAL A 1 179 ? -8.847 5.750 1.165 1.00 98.12 179 VAL A CA 1
ATOM 1417 C C . VAL A 1 179 ? -10.318 5.763 1.566 1.00 98.12 179 VAL A C 1
ATOM 1419 O O . VAL A 1 179 ? -10.747 4.903 2.336 1.00 98.12 179 VAL A O 1
ATOM 1422 N N . GLN A 1 180 ? -11.110 6.695 1.035 1.00 97.69 180 GLN A N 1
ATOM 1423 C CA . GLN A 1 180 ? -12.545 6.748 1.311 1.00 97.69 180 GLN A CA 1
ATOM 1424 C C . GLN A 1 180 ? -13.261 5.489 0.811 1.00 97.69 180 GLN A C 1
ATOM 1426 O O . GLN A 1 180 ? -14.076 4.919 1.537 1.00 97.69 180 GLN A O 1
ATOM 1431 N N . GLU A 1 181 ? -12.931 5.012 -0.387 1.00 97.06 181 GLU A N 1
ATOM 1432 C CA . GLU A 1 181 ? -13.455 3.757 -0.925 1.00 97.06 181 GLU A CA 1
ATOM 1433 C C . GLU A 1 181 ? -13.092 2.573 -0.021 1.00 97.06 181 GLU A C 1
ATOM 1435 O O . GLU A 1 181 ? -13.964 1.782 0.349 1.00 97.06 181 GLU A O 1
ATOM 1440 N N . ALA A 1 182 ? -11.831 2.472 0.404 1.00 96.62 182 ALA A N 1
ATOM 1441 C CA . ALA A 1 182 ? -11.370 1.406 1.286 1.00 96.62 182 ALA A CA 1
ATOM 1442 C C . ALA A 1 182 ? -12.092 1.421 2.644 1.00 96.62 182 ALA A C 1
ATOM 1444 O O . ALA A 1 182 ? -12.435 0.366 3.181 1.00 96.62 182 ALA A O 1
ATOM 1445 N N . LEU A 1 183 ? -12.373 2.605 3.199 1.00 95.25 183 LEU A N 1
ATOM 1446 C CA . LEU A 1 183 ? -13.066 2.748 4.483 1.00 95.25 183 LEU A CA 1
ATOM 1447 C C . LEU A 1 183 ? -14.531 2.297 4.445 1.00 95.25 183 LEU A C 1
ATOM 1449 O O . LEU A 1 183 ? -15.028 1.803 5.469 1.00 95.25 183 LEU A O 1
ATOM 1453 N N . HIS A 1 184 ? -15.195 2.452 3.297 1.00 93.06 184 HIS A N 1
ATOM 1454 C CA . HIS A 1 184 ? -16.589 2.053 3.072 1.00 93.06 184 HIS A CA 1
ATOM 1455 C C . HIS A 1 184 ? -16.738 0.644 2.480 1.00 93.06 184 HIS A C 1
ATOM 1457 O O . HIS A 1 184 ? -17.837 0.085 2.478 1.00 93.06 184 HIS A O 1
ATOM 1463 N N . SER A 1 185 ? -15.645 0.050 2.004 1.00 88.62 185 SER A N 1
ATOM 1464 C CA . SER A 1 185 ? -15.652 -1.273 1.387 1.00 88.62 185 SER A CA 1
ATOM 1465 C C . SER A 1 185 ? -16.019 -2.373 2.384 1.00 88.62 185 SER A C 1
ATOM 1467 O O . SER A 1 185 ? -15.443 -2.498 3.467 1.00 88.62 185 SER A O 1
ATOM 1469 N N . LYS A 1 186 ? -16.962 -3.234 1.988 1.00 80.00 186 LYS A N 1
ATOM 1470 C CA . LYS A 1 186 ? -17.241 -4.497 2.682 1.00 80.00 186 LYS A CA 1
ATOM 1471 C C . LYS A 1 186 ? -16.335 -5.582 2.114 1.00 80.00 186 LYS A C 1
ATOM 1473 O O . LYS A 1 186 ? -16.646 -6.197 1.099 1.00 80.00 186 LYS A O 1
ATOM 1478 N N . VAL A 1 187 ? -15.204 -5.794 2.776 1.00 75.25 187 VAL A N 1
ATOM 1479 C CA . VAL A 1 187 ? -14.235 -6.830 2.412 1.00 75.25 187 VAL A CA 1
ATOM 1480 C C . VAL A 1 187 ? -14.615 -8.159 3.063 1.00 75.25 187 VAL A C 1
ATOM 1482 O O . VAL A 1 187 ? -14.796 -8.240 4.279 1.00 75.25 187 VAL A O 1
ATOM 1485 N N . PHE A 1 188 ? -14.732 -9.209 2.253 1.00 67.88 188 PHE A N 1
ATOM 1486 C CA . PHE A 1 188 ? -14.875 -10.583 2.739 1.00 67.88 188 PHE A CA 1
ATOM 1487 C C . PHE A 1 188 ? -13.495 -11.177 3.021 1.00 67.88 188 PHE A C 1
ATOM 1489 O O . PHE A 1 188 ? -12.546 -10.870 2.298 1.00 67.88 188 PHE A O 1
ATOM 1496 N N . LEU A 1 189 ? -13.390 -12.040 4.039 1.00 65.75 189 LEU A N 1
ATOM 1497 C CA . LEU A 1 189 ? -12.169 -12.802 4.318 1.00 65.75 189 LEU A CA 1
ATOM 1498 C C . LEU A 1 189 ? -11.760 -13.588 3.071 1.00 65.75 189 LEU A C 1
ATOM 1500 O O . LEU A 1 189 ? -12.457 -14.517 2.650 1.00 65.75 189 LEU A O 1
ATOM 1504 N N . TRP A 1 190 ? -10.647 -13.180 2.468 1.00 59.25 190 TRP A N 1
ATOM 1505 C CA . TRP A 1 190 ? -10.185 -13.763 1.222 1.00 59.25 190 TRP A CA 1
ATOM 1506 C C . TRP A 1 190 ? -9.434 -15.060 1.520 1.00 59.25 190 TRP A C 1
ATOM 1508 O O . TRP A 1 190 ? -8.327 -15.042 2.053 1.00 59.25 190 TRP A O 1
ATOM 1518 N N . HIS A 1 191 ? -10.062 -16.194 1.207 1.00 56.06 191 HIS A N 1
ATOM 1519 C CA . HIS A 1 191 ? -9.428 -17.504 1.305 1.00 56.06 191 HIS A CA 1
ATOM 1520 C C . HIS A 1 191 ? -8.742 -17.821 -0.027 1.00 56.06 191 HIS A C 1
ATOM 1522 O O . HIS A 1 191 ? -9.396 -18.153 -1.016 1.00 56.06 191 HIS A O 1
ATOM 1528 N N . LEU A 1 192 ? -7.413 -17.718 -0.054 1.00 53.22 192 LEU A N 1
ATOM 1529 C CA . LEU A 1 192 ? -6.585 -18.187 -1.167 1.00 53.22 192 LEU A CA 1
ATOM 1530 C C . LEU A 1 192 ? -6.614 -19.713 -1.239 1.00 53.22 192 LEU A C 1
ATOM 1532 O O . LEU A 1 192 ? -5.806 -20.385 -0.606 1.00 53.22 192 LEU A O 1
ATOM 1536 N N . PHE A 1 193 ? -7.517 -20.269 -2.044 1.00 41.16 193 PHE A N 1
ATOM 1537 C CA . PHE A 1 193 ? -7.525 -21.710 -2.317 1.00 41.16 193 PHE A CA 1
ATOM 1538 C C . PHE A 1 193 ? -6.378 -22.155 -3.245 1.00 41.16 193 PHE A C 1
ATOM 1540 O O . PHE A 1 193 ? -6.037 -23.329 -3.262 1.00 41.16 193 PHE A O 1
ATOM 1547 N N . GLN A 1 194 ? -5.751 -21.242 -4.002 1.00 42.66 194 GLN A N 1
ATOM 1548 C CA . GLN A 1 194 ? -4.720 -21.614 -4.987 1.00 42.66 194 GLN A CA 1
ATOM 1549 C C . GLN A 1 194 ? -3.303 -21.797 -4.427 1.00 42.66 194 GLN A C 1
ATOM 1551 O O . GLN A 1 194 ? -2.451 -22.341 -5.119 1.00 42.66 194 GLN A O 1
ATOM 1556 N N . LEU A 1 195 ? -3.032 -21.373 -3.192 1.00 46.66 195 LEU A N 1
ATOM 1557 C CA . LEU A 1 195 ? -1.695 -21.484 -2.596 1.00 46.66 195 LEU A CA 1
ATOM 1558 C C . LEU A 1 195 ? -1.538 -22.698 -1.670 1.00 46.66 195 LEU A C 1
ATOM 1560 O O . LEU A 1 195 ? -0.470 -22.885 -1.093 1.00 46.66 195 LEU A O 1
ATOM 1564 N N . SER A 1 196 ? -2.583 -23.515 -1.501 1.00 36.72 196 SER A N 1
ATOM 1565 C CA . SER A 1 196 ? -2.599 -24.570 -0.483 1.00 36.72 196 SER A CA 1
ATOM 1566 C C . SER A 1 196 ? -2.277 -25.982 -0.975 1.00 36.72 196 SER A C 1
ATOM 1568 O O . SER A 1 196 ? -2.207 -26.870 -0.133 1.00 36.72 196 SER A O 1
ATOM 1570 N N . GLN A 1 197 ? -2.046 -26.246 -2.268 1.00 36.81 197 GLN A N 1
ATOM 1571 C CA . GLN A 1 197 ? -1.753 -27.616 -2.723 1.00 36.81 197 GLN A CA 1
ATOM 1572 C C . GLN A 1 197 ? -0.857 -27.670 -3.969 1.00 36.81 197 GLN A C 1
ATOM 1574 O O . GLN A 1 197 ? -1.345 -27.478 -5.079 1.00 36.81 197 GLN A O 1
ATOM 1579 N N . ILE A 1 198 ? 0.421 -28.037 -3.806 1.00 39.62 198 ILE A N 1
ATOM 1580 C CA . ILE A 1 198 ? 1.162 -28.801 -4.827 1.00 39.62 198 ILE A CA 1
ATOM 1581 C C . ILE A 1 198 ? 1.987 -29.884 -4.116 1.00 39.62 198 ILE A C 1
ATOM 1583 O O . ILE A 1 198 ? 3.145 -29.683 -3.761 1.00 39.62 198 ILE A O 1
ATOM 1587 N N . THR A 1 199 ? 1.391 -31.061 -3.932 1.00 32.50 199 THR A N 1
ATOM 1588 C CA . THR A 1 199 ? 2.088 -32.322 -3.628 1.00 32.50 199 THR A CA 1
ATOM 1589 C C . THR A 1 199 ? 2.053 -33.245 -4.845 1.00 32.50 199 THR A C 1
ATOM 1591 O O . THR A 1 199 ? 1.654 -34.396 -4.758 1.00 32.50 199 THR A O 1
ATOM 1594 N N . SER A 1 200 ? 2.478 -32.761 -6.013 1.00 42.38 200 SER A N 1
ATOM 1595 C CA . SER A 1 200 ? 2.859 -33.654 -7.114 1.00 42.38 200 SER A CA 1
ATOM 1596 C C . SER A 1 200 ? 3.680 -32.910 -8.165 1.00 42.38 200 SER A C 1
ATOM 1598 O O . SER A 1 200 ? 3.133 -32.336 -9.103 1.00 42.38 200 SER A O 1
ATOM 1600 N N . SER A 1 201 ? 5.005 -32.947 -8.047 1.00 36.38 201 SER A N 1
ATOM 1601 C CA . SER A 1 201 ? 5.867 -32.815 -9.224 1.00 36.38 201 SER A CA 1
ATOM 1602 C C . SER A 1 201 ? 6.757 -34.053 -9.299 1.00 36.38 201 SER A C 1
ATOM 1604 O O . SER A 1 201 ? 7.706 -34.222 -8.543 1.00 36.38 201 SER A O 1
ATOM 1606 N N . SER A 1 202 ? 6.363 -34.984 -10.170 1.00 32.88 202 SER A N 1
ATOM 1607 C CA . SER A 1 202 ? 7.174 -36.136 -10.556 1.00 32.88 202 SER A CA 1
ATOM 1608 C C . SER A 1 202 ? 8.250 -35.644 -11.522 1.00 32.88 202 SER A C 1
ATOM 1610 O O . SER A 1 202 ? 7.938 -35.182 -12.619 1.00 32.88 202 SER A O 1
ATOM 1612 N N . THR A 1 203 ? 9.514 -35.755 -11.126 1.00 36.09 203 THR A N 1
ATOM 1613 C CA . THR A 1 203 ? 10.669 -35.568 -12.006 1.00 36.09 203 THR A CA 1
ATOM 1614 C C . THR A 1 203 ? 10.942 -36.867 -12.767 1.00 36.09 203 THR A C 1
ATOM 1616 O O . THR A 1 203 ? 11.689 -37.720 -12.293 1.00 36.09 203 THR A O 1
ATOM 1619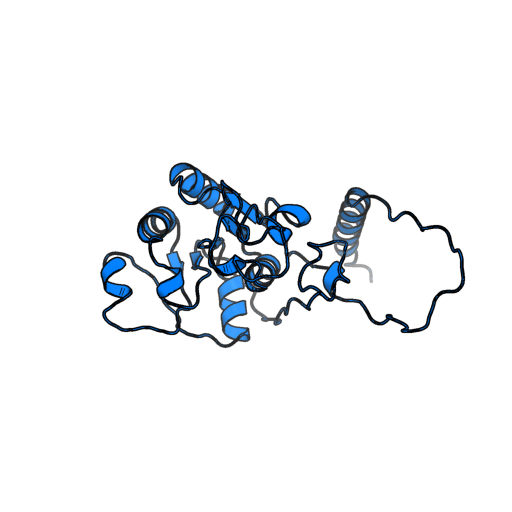 N N . SER A 1 204 ? 10.334 -37.049 -13.938 1.00 29.16 204 SER A N 1
ATOM 1620 C CA . SER A 1 204 ? 10.759 -38.065 -14.915 1.00 29.16 204 SER A CA 1
ATOM 1621 C C . SER A 1 204 ? 10.444 -37.603 -16.355 1.00 29.16 204 SER A C 1
ATOM 1623 O O . SER A 1 204 ? 9.544 -36.779 -16.531 1.00 29.16 204 SER A O 1
ATOM 1625 N N . PRO A 1 205 ? 11.238 -38.014 -17.369 1.00 31.66 205 PRO A N 1
ATOM 1626 C CA . PRO A 1 205 ? 11.252 -37.402 -18.706 1.00 31.66 205 PRO A CA 1
ATOM 1627 C C . PRO A 1 205 ? 10.051 -37.841 -19.576 1.00 31.66 205 PRO A C 1
ATOM 1629 O O . PRO A 1 205 ? 9.334 -38.769 -19.202 1.00 31.66 205 PRO A O 1
ATOM 1632 N N . PRO A 1 206 ? 9.781 -37.169 -20.717 1.00 35.91 206 PRO A N 1
ATOM 1633 C CA . PRO A 1 206 ? 8.452 -37.151 -21.314 1.00 35.91 206 PRO A CA 1
ATOM 1634 C C . PRO A 1 206 ? 8.178 -38.391 -22.174 1.00 35.91 206 PRO A C 1
ATOM 1636 O O . PRO A 1 206 ? 8.975 -38.751 -23.037 1.00 35.91 206 PRO A O 1
ATOM 1639 N N . HIS A 1 207 ? 6.989 -38.971 -22.011 1.00 26.62 207 HIS A N 1
ATOM 1640 C CA . HIS A 1 207 ? 6.327 -39.773 -23.041 1.00 26.62 207 HIS A CA 1
ATOM 1641 C C . HIS A 1 207 ? 4.990 -39.114 -23.430 1.00 26.62 207 HIS A C 1
ATOM 1643 O O . HIS A 1 207 ? 4.421 -38.367 -22.631 1.00 26.62 207 HIS A O 1
ATOM 1649 N N . PRO A 1 208 ? 4.533 -39.290 -24.683 1.00 34.75 208 PRO A N 1
ATOM 1650 C CA . PRO A 1 208 ? 3.714 -38.298 -25.365 1.00 34.75 208 PRO A CA 1
ATOM 1651 C C . PRO A 1 208 ? 2.214 -38.409 -25.067 1.00 34.75 208 PRO A C 1
ATOM 1653 O O . PRO A 1 208 ? 1.670 -39.496 -24.912 1.00 34.75 208 PRO A O 1
ATOM 1656 N N . ALA A 1 209 ? 1.577 -37.236 -25.133 1.00 33.03 209 ALA A N 1
ATOM 1657 C CA . ALA A 1 209 ? 0.163 -36.980 -25.408 1.00 33.03 209 ALA A CA 1
ATOM 1658 C C . ALA A 1 209 ? -0.883 -37.475 -24.387 1.00 33.03 209 ALA A C 1
ATOM 1660 O O . ALA A 1 209 ? -1.452 -38.554 -24.511 1.00 33.03 209 ALA A O 1
ATOM 1661 N N . PHE A 1 210 ? -1.285 -36.559 -23.503 1.00 27.44 210 PHE A N 1
ATOM 1662 C CA . PHE A 1 210 ? -2.687 -36.419 -23.103 1.00 27.44 210 PHE A CA 1
ATOM 1663 C C . PHE A 1 210 ? -3.157 -35.002 -23.472 1.00 27.44 210 PHE A C 1
ATOM 1665 O O . PHE A 1 210 ? -2.389 -34.053 -23.293 1.00 27.44 210 PHE A O 1
ATOM 1672 N N . PRO A 1 211 ? -4.369 -34.830 -24.030 1.00 27.94 211 PRO A N 1
ATOM 1673 C CA . PRO A 1 211 ? -4.873 -33.513 -24.400 1.00 27.94 211 PRO A CA 1
ATOM 1674 C C . PRO A 1 211 ? -5.126 -32.665 -23.141 1.00 27.94 211 PRO A C 1
ATOM 1676 O O . PRO A 1 211 ? -5.430 -33.219 -22.081 1.00 27.94 211 PRO A O 1
ATOM 1679 N N . PRO A 1 212 ? -5.018 -31.327 -23.225 1.00 33.88 212 PRO A N 1
ATOM 1680 C CA . PRO A 1 212 ? -5.237 -30.470 -22.072 1.00 33.88 212 PRO A CA 1
ATOM 1681 C C . PRO A 1 212 ? -6.712 -30.525 -21.667 1.00 33.88 212 PRO A C 1
ATOM 1683 O O . PRO A 1 212 ? -7.598 -30.154 -22.439 1.00 33.88 212 PRO A O 1
ATOM 1686 N N . PHE A 1 213 ? -6.978 -30.946 -20.430 1.00 33.53 213 PHE A N 1
ATOM 1687 C CA . PHE A 1 213 ? -8.232 -30.612 -19.767 1.00 33.53 213 PHE A CA 1
ATOM 1688 C C . PHE A 1 213 ? -8.292 -29.088 -19.647 1.00 33.53 213 PHE A C 1
ATOM 1690 O O . PHE A 1 213 ? -7.567 -28.481 -18.859 1.00 33.53 213 PHE A O 1
ATOM 1697 N N . ALA A 1 214 ? -9.131 -28.467 -20.472 1.00 31.00 214 ALA A N 1
ATOM 1698 C CA . ALA A 1 214 ? -9.440 -27.054 -20.372 1.00 31.00 214 ALA A CA 1
ATOM 1699 C C . ALA A 1 214 ? -10.060 -26.782 -18.993 1.00 31.00 214 ALA A C 1
ATOM 1701 O O . ALA A 1 214 ? -11.178 -27.213 -18.705 1.00 31.00 214 ALA A O 1
ATOM 1702 N N . LEU A 1 215 ? -9.327 -26.080 -18.130 1.00 36.84 215 LEU A N 1
ATOM 1703 C CA . LEU A 1 215 ? -9.892 -25.539 -16.900 1.00 36.84 215 LEU A CA 1
ATOM 1704 C C . LEU A 1 215 ? -10.943 -24.482 -17.280 1.00 36.84 215 LEU A C 1
ATOM 1706 O O . LEU A 1 215 ? -10.650 -23.602 -18.095 1.00 36.84 215 LEU A O 1
ATOM 1710 N N . PRO A 1 216 ? -12.166 -24.538 -1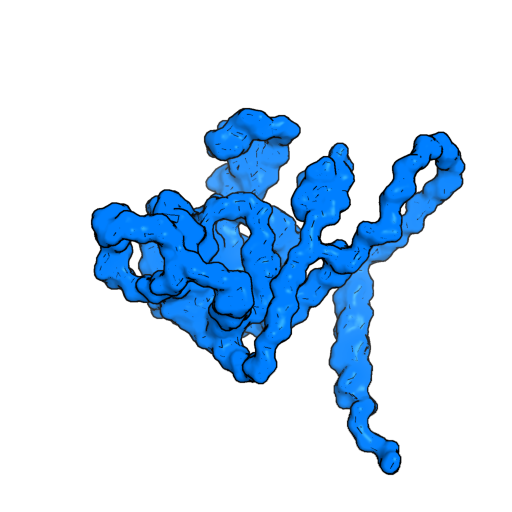6.724 1.00 28.38 216 PRO A N 1
ATOM 1711 C CA . PRO A 1 216 ? -13.183 -23.548 -17.035 1.00 28.38 216 PRO A CA 1
ATOM 1712 C C . PRO A 1 216 ? -12.792 -22.175 -16.458 1.00 28.38 216 PRO A C 1
ATOM 1714 O O . PRO A 1 216 ? -12.092 -22.100 -15.442 1.00 28.38 216 PRO A O 1
ATOM 1717 N N . PRO A 1 217 ? -13.258 -21.074 -17.075 1.00 31.17 217 PRO A N 1
ATOM 1718 C CA . PRO A 1 217 ? -12.884 -19.720 -16.685 1.00 31.17 217 PRO A CA 1
ATOM 1719 C C . PRO A 1 217 ? -13.276 -19.389 -15.236 1.00 31.17 217 PRO A C 1
ATOM 1721 O O . PRO A 1 217 ? -14.301 -19.831 -14.720 1.00 31.17 217 PRO A O 1
ATOM 1724 N N . VAL A 1 218 ? -12.469 -18.532 -14.602 1.00 43.38 218 VAL A N 1
ATOM 1725 C CA . VAL A 1 218 ? -12.521 -18.109 -13.184 1.00 43.38 218 VAL A CA 1
ATOM 1726 C C . VAL A 1 218 ? -13.924 -17.700 -12.692 1.00 43.38 218 VAL A C 1
ATOM 1728 O O . VAL A 1 218 ? -14.250 -17.886 -11.519 1.00 43.38 218 VAL A O 1
ATOM 1731 N N . ARG A 1 219 ? -14.805 -17.220 -13.581 1.00 29.00 219 ARG A N 1
ATOM 1732 C CA . ARG A 1 219 ? -16.196 -16.858 -13.245 1.00 29.00 219 ARG A CA 1
ATOM 1733 C C . ARG A 1 219 ? -17.020 -18.016 -12.672 1.00 29.00 219 ARG A C 1
ATOM 1735 O O . ARG A 1 219 ? -17.887 -17.771 -11.835 1.00 29.00 219 ARG A O 1
ATOM 1742 N N . THR A 1 220 ? -16.749 -19.258 -13.067 1.00 29.50 220 THR A N 1
ATOM 1743 C CA . THR A 1 220 ? -17.529 -20.424 -12.620 1.00 29.50 220 THR A CA 1
ATOM 1744 C C . THR A 1 220 ? -17.244 -20.785 -11.156 1.00 29.50 220 THR A C 1
ATOM 1746 O O . THR A 1 220 ? -18.110 -21.317 -10.465 1.00 29.50 220 THR A O 1
ATOM 1749 N N . TRP A 1 221 ? -16.067 -20.418 -10.641 1.00 30.48 221 TRP A N 1
ATOM 1750 C CA . TRP A 1 221 ? -15.629 -20.750 -9.280 1.00 30.48 221 TRP A CA 1
ATOM 1751 C C . TRP A 1 221 ? -16.191 -19.800 -8.213 1.00 30.48 221 TRP A C 1
ATOM 1753 O O . TRP A 1 221 ? -16.496 -20.230 -7.100 1.00 30.48 221 TRP A O 1
ATOM 1763 N N . ILE A 1 222 ? -16.431 -18.531 -8.568 1.00 35.53 222 ILE A N 1
ATOM 1764 C CA . ILE A 1 222 ? -17.076 -17.547 -7.678 1.00 35.53 222 ILE A CA 1
ATOM 1765 C C . ILE A 1 222 ? -18.522 -17.968 -7.358 1.00 35.53 222 ILE A C 1
ATOM 1767 O O . ILE A 1 222 ? -18.957 -17.886 -6.209 1.00 35.53 222 ILE A O 1
ATOM 1771 N N . LEU A 1 223 ? -19.250 -18.491 -8.351 1.00 29.05 223 LEU A N 1
ATOM 1772 C CA . LEU A 1 223 ? -20.616 -19.003 -8.174 1.00 29.05 223 LEU A CA 1
ATOM 1773 C C . LEU A 1 223 ? -20.671 -20.252 -7.282 1.00 29.05 223 LEU A C 1
ATOM 1775 O O . LEU A 1 223 ? -21.633 -20.430 -6.534 1.00 29.05 223 LEU A O 1
ATOM 1779 N N . PHE A 1 224 ? -19.638 -21.097 -7.321 1.00 28.16 224 PHE A N 1
ATOM 1780 C CA . PHE A 1 224 ? -19.556 -22.282 -6.464 1.00 28.16 224 PHE A CA 1
ATOM 1781 C C . PHE A 1 224 ? -19.328 -21.900 -4.991 1.00 28.16 224 PHE A C 1
ATOM 1783 O O . PHE A 1 224 ? -19.978 -22.448 -4.103 1.00 28.16 224 PHE A O 1
ATOM 1790 N N . SER A 1 225 ? -18.493 -20.887 -4.734 1.00 35.88 225 SER A N 1
ATOM 1791 C CA . SER A 1 225 ? -18.240 -20.354 -3.386 1.00 35.88 225 SER A CA 1
ATOM 1792 C C . SER A 1 225 ? -19.481 -19.691 -2.764 1.00 35.88 225 SER A C 1
ATOM 1794 O O . SER A 1 225 ? -19.781 -19.923 -1.592 1.00 35.88 225 SER A O 1
ATOM 1796 N N . GLN A 1 226 ? -20.280 -18.955 -3.551 1.00 34.66 226 GLN A N 1
ATOM 1797 C CA . GLN A 1 226 ? -21.544 -18.391 -3.054 1.00 34.66 226 GLN A CA 1
ATOM 1798 C C . GLN A 1 226 ? -22.557 -19.474 -2.657 1.00 34.66 226 GLN A C 1
ATOM 1800 O O . GLN A 1 226 ? -23.217 -19.330 -1.632 1.00 34.66 226 GLN A O 1
ATOM 1805 N N . LYS A 1 227 ? -22.662 -20.581 -3.407 1.00 30.48 227 LYS A N 1
ATOM 1806 C CA . LYS A 1 227 ? -23.585 -21.675 -3.053 1.00 30.48 227 LYS A CA 1
ATOM 1807 C C . LYS A 1 227 ? -23.205 -22.386 -1.751 1.00 30.48 227 LYS A C 1
ATOM 1809 O O . LYS A 1 227 ? -24.105 -22.711 -0.983 1.00 30.48 227 LYS A O 1
ATOM 1814 N N . PHE A 1 228 ? -21.915 -22.568 -1.462 1.00 32.34 228 PHE A N 1
ATOM 1815 C CA . PHE A 1 228 ? -21.478 -23.162 -0.190 1.00 32.34 228 PHE A CA 1
ATOM 1816 C C . PHE A 1 228 ? -21.680 -22.219 1.004 1.00 32.34 228 PHE A C 1
ATOM 1818 O O . PHE A 1 228 ? -22.176 -22.652 2.039 1.00 32.34 228 PHE A O 1
ATOM 1825 N N . ALA A 1 229 ? -21.431 -20.915 0.841 1.00 35.47 229 ALA A N 1
ATOM 1826 C CA . ALA A 1 229 ? -21.691 -19.931 1.897 1.00 35.47 229 ALA A CA 1
ATOM 1827 C C . ALA A 1 229 ? -23.189 -19.779 2.249 1.00 35.47 229 ALA A C 1
ATOM 1829 O O . ALA A 1 229 ? -23.521 -19.354 3.356 1.00 35.47 229 ALA A O 1
ATOM 1830 N N . PHE A 1 230 ? -24.096 -20.119 1.324 1.00 31.80 230 PHE A N 1
ATOM 1831 C CA . PHE A 1 230 ? -25.537 -20.195 1.593 1.00 31.80 230 PHE A CA 1
ATOM 1832 C C . PHE A 1 230 ? -25.979 -21.551 2.169 1.00 31.80 230 PHE A C 1
ATOM 1834 O O . PHE A 1 230 ? -26.965 -21.588 2.901 1.00 31.80 230 PHE A O 1
ATOM 1841 N N . ALA A 1 231 ? -25.262 -22.643 1.885 1.00 32.56 231 ALA A N 1
ATOM 1842 C CA . ALA A 1 231 ? -25.584 -23.968 2.416 1.00 32.56 231 ALA A CA 1
ATOM 1843 C C . ALA A 1 231 ? -25.295 -24.086 3.926 1.00 32.56 231 ALA A C 1
ATOM 1845 O O . ALA A 1 231 ? -26.083 -24.694 4.647 1.00 32.56 231 ALA A O 1
ATOM 1846 N N . ASP A 1 232 ? -24.251 -23.415 4.425 1.00 33.78 232 ASP A N 1
ATOM 1847 C CA . ASP A 1 232 ? -23.868 -23.443 5.849 1.00 33.78 232 ASP A CA 1
ATOM 1848 C C . ASP A 1 232 ? -24.779 -22.619 6.781 1.00 33.78 232 ASP A C 1
ATOM 1850 O O . ASP A 1 232 ? -24.610 -22.648 7.998 1.00 33.78 232 ASP A O 1
ATOM 1854 N N . LYS A 1 233 ? -25.775 -21.893 6.250 1.00 38.94 233 LYS A N 1
ATOM 1855 C CA . LYS A 1 233 ? -26.756 -21.152 7.069 1.00 38.94 233 LYS A CA 1
ATOM 1856 C C . LYS A 1 233 ? -28.064 -21.898 7.347 1.00 38.94 233 LYS A C 1
ATOM 1858 O O . LYS A 1 233 ? -28.877 -21.370 8.095 1.00 38.94 233 LYS A O 1
ATOM 1863 N N . ASN A 1 234 ? -28.257 -23.099 6.797 1.00 37.28 234 ASN A N 1
ATOM 1864 C CA . ASN A 1 234 ? -29.522 -23.842 6.907 1.00 37.28 234 ASN A CA 1
ATOM 1865 C C . ASN A 1 234 ? -29.430 -25.174 7.674 1.00 37.28 234 ASN A C 1
ATOM 1867 O O . ASN A 1 234 ? -30.349 -25.980 7.583 1.00 37.28 234 ASN A O 1
ATOM 1871 N N . PHE A 1 235 ? -28.372 -25.412 8.453 1.00 34.72 235 PHE A N 1
ATOM 1872 C CA . PHE A 1 235 ? -28.320 -26.553 9.375 1.00 34.72 235 PHE A CA 1
ATOM 1873 C C . PHE A 1 235 ? -28.216 -26.084 10.827 1.00 34.72 235 PHE A C 1
ATOM 1875 O O . PHE A 1 235 ? -27.174 -26.151 11.473 1.00 34.72 235 PHE A O 1
ATOM 1882 N N . GLY A 1 236 ? -29.346 -25.594 11.326 1.00 35.12 236 GLY A N 1
ATOM 1883 C CA . GLY A 1 236 ? -29.674 -25.524 12.741 1.00 35.12 236 GLY A CA 1
ATOM 1884 C C . GLY A 1 236 ? -31.142 -25.914 12.901 1.00 35.12 236 GLY A C 1
ATOM 1885 O O . GLY A 1 236 ? -31.974 -25.405 12.160 1.00 35.12 236 GLY A O 1
ATOM 1886 N N . GLU A 1 237 ? -31.407 -26.798 13.864 1.00 35.62 237 GLU A N 1
ATOM 1887 C CA . GLU A 1 237 ? -32.724 -27.259 14.340 1.00 35.62 237 GLU A CA 1
ATOM 1888 C C . GLU A 1 237 ? -33.448 -28.324 13.499 1.00 35.62 237 GLU A C 1
ATOM 1890 O O . GLU A 1 237 ? -34.227 -28.010 12.612 1.00 35.62 237 GLU A O 1
ATOM 1895 N N . THR A 1 238 ? -33.292 -29.591 13.900 1.00 31.27 238 THR A N 1
ATOM 1896 C CA . THR A 1 238 ? -34.436 -30.466 14.223 1.00 31.27 238 THR A CA 1
ATOM 1897 C C . THR A 1 238 ? -33.990 -31.603 15.147 1.00 31.27 238 THR A C 1
ATOM 1899 O O . THR A 1 238 ? -33.147 -32.405 14.746 1.00 31.27 238 THR A O 1
ATOM 1902 N N . SER A 1 239 ? -34.652 -31.656 16.313 1.00 35.66 239 SER A N 1
ATOM 1903 C CA . SER A 1 239 ? -34.852 -32.800 17.229 1.00 35.66 239 SER A CA 1
ATOM 1904 C C . SER A 1 239 ? -33.688 -33.246 18.113 1.00 35.66 239 SER A C 1
ATOM 1906 O O . SER A 1 239 ? -32.772 -33.934 17.622 1.00 35.66 239 SER A O 1
#

Foldseek 3Di:
DDQDPQDPVDDHPHADLDDDDDPDPADAAQAEEEPDQELVLCVPCLVLQVLLQVRHAAEYAHAPCPVPDRCVSVVVPRYHYPHHDDPVVVLVVLLRHQEYEYSQPDAADSVLVNSLLSQHAYEKEFDVVFDALVRDVVHVPPPDRDTHRISHVCCCPVPNPPRYHYDHSVPSVRSNVNSVSSVPDDTDNDDDPPRPDDPDDDPDDDDDDDDDPDDDDPVVVVVVVVVVVVVVVPPDDDD

Radius of gyration: 20.38 Å; chains: 1; bounding box: 56×56×45 Å

Sequence (239 aa):
MTMFPHTDDNTFLGFVVEMHPVNENVSRRNATLVYGKAAYMWNGSRPLIETVQKFTEIHATVGDTCKNCYLSDFDKLLIKNHGILPTARLHSLMRRVKIFLGLGFPLEGPAPLEAIASGAVFINPSFRPAKSRKTYDFFREKPTLRELTSQNPYAETFIGRPHVITVDIANLSLVEEAVQEALHSKVFLWHLFQLSQITSSSTSPPHPAFPPFALPPVRTWILFSQKFAFADKNFGETS

Organism: NCBI:txid637853

InterPro domains:
  IPR026116 Glycosyltransferase family 18, catalytic domain [PF15024] (1-187)
  IPR052105 Alpha-1,6-mannosylglycoprotein 6-beta-N-acetylglucosaminyltransferase [PTHR15075] (1-187)

Secondary structure (DSSP, 8-state):
-BSSS--TTS-B--------------PPPSEEEEE-SSGGGGTT-HHHHHHHHTTSEEEE------TTTTSGGGTTS-EEE--SPPHHHHHHHHHH-SEEEE-S-SSS-SHHHHHHHTTPEEEEEEEEEEESTTT-GGGTTSS----EEES-HHHHHHT-TTTEEEE-TT-HHHHHHHHHHHHH--------GGGS------------------PPPTHHHHHHHHHHHHHTTS-----